Protein AF-A0ABD1IPW5-F1 (afdb_monomer)

Mean predicted aligned error: 14.49 Å

pLDDT: mean 72.91, std 25.34, range [22.39, 92.06]

Sequence (363 aa):
MSLKYMSLKYVSLKYVSLKYVSLKYMSLKYVSLKYVSLKYVSLKYMSLKYVSLKYMSLKYMSLKYVSLKYVSLKYTSLKYTSLKYTSLKYTSLKYVSLKYVSLKYVSLKYVSLKYMSLKYVSLKYMSLKYMSLKYVSLKYVSLKYMSLKYMSLKYVSLKYVSLKYMSLKYMSLKYVSLKYVSLKYMSLKYVSLKYMSLKYVSLKYVSLKYMSLKYMSLKYMSLKYMSLKYVSLKYMSLKYVSLKYVSLKYMSLKYMSLKYMSLKYVSLKYVSLKYVSLKYQAWRPQALPAPLSRWPEQERTGYRVAQRWHRGGSDPRAALAGSGGKRGGTPPLKGICFALNWCLGRPLRSANATATAMEIRGL

Foldseek 3Di:
DEDAEDADAEDADAEEEEADAEYAYEHYEYEHYEYYEYEYYDYAYYEYADEDYEYEEYADEDYEYEHYHHYEYEEYEYHHYEYEYYEYEHYEYEYYEYEHYEYEYEEYEEYEYEEYDYEAYEYEYYEYEEYEYEYEEYEYYEYEEYEYEYYEYEYEEYEYYEYEEYEYEEYEYEEYEYEAYEYEYYEYEYYEYEEYEYEYYEYEEYEYEEYEYEEYEYEEYEYEEYEYEYYEYEEYEYEYYEYEYYEYEAYEYEEYEYEYYDYHYYHYHYYHYHYYHYHDDDDDDDDDDDDDDDDDDDDDDDDDDDDDDDDDDDDDDDDDDDDDDDDDDDDDDDDDDDDDDDDDDDDDDDDDDDDDDDDDDDD

Organism: NCBI:txid363190

Secondary structure (DSSP, 8-state):
-EEEEEEEEEEEEEEEEEEEEEEEEEEEEEEEEEEEEEEEEEEEEEEEEEEEEEEEEEEEEEEEEEEEEEEEEEEEEEEEEEEEEEEEEEEEEEEEEEEEEEEEEEEEEEEEEEEEEEEEEEEEEEEEEEEEEEEEEEEEEEEEEEEEEEEEEEEEEEEEEEEEEEEEEEEEEEEEEEEEEEEEEEEEEEEEEEEEEEEEEEEEEEEEEEEEEEEEEEEEEEEEEEEEEEEEEEEEEEEEEEEEEEEEEEEEEEEEEEEEEEEEEEEEEEEEEEEEEEEEEE----PPPPPP-------------------------------------PPP-PPPP--------------------------

Radius of gyration: 32.42 Å; Cα contacts (8 Å, |Δi|>4): 913; chains: 1; bounding box: 82×42×109 Å

Structure (mmCIF, N/CA/C/O backbone):
data_AF-A0ABD1IPW5-F1
#
_entry.id   AF-A0ABD1IPW5-F1
#
loop_
_atom_site.group_PDB
_atom_site.id
_atom_site.type_symbol
_atom_site.label_atom_id
_atom_site.label_alt_id
_atom_site.label_comp_id
_atom_site.label_asym_id
_atom_site.label_entity_id
_atom_site.label_seq_id
_atom_site.pdbx_PDB_ins_code
_atom_site.Cartn_x
_atom_site.Cartn_y
_atom_site.Cartn_z
_atom_site.occupancy
_atom_site.B_iso_or_equiv
_atom_site.auth_seq_id
_atom_site.auth_comp_id
_atom_site.auth_asym_id
_atom_site.auth_atom_id
_atom_site.pdbx_PDB_model_num
ATOM 1 N N . MET A 1 1 ? -21.159 -0.629 29.202 1.00 50.75 1 MET A N 1
ATOM 2 C CA . MET A 1 1 ? -20.257 -1.275 30.178 1.00 50.75 1 MET A CA 1
ATOM 3 C C . MET A 1 1 ? -18.874 -0.642 30.061 1.00 50.75 1 MET A C 1
ATOM 5 O O . MET A 1 1 ? -18.277 -0.718 28.987 1.00 50.75 1 MET A O 1
ATOM 9 N N . SER A 1 2 ? -18.403 0.042 31.106 1.00 53.16 2 SER A N 1
ATOM 10 C CA . SER A 1 2 ? -17.066 0.651 31.169 1.00 53.16 2 SER A CA 1
ATOM 11 C C . SER A 1 2 ? -16.239 -0.032 32.256 1.00 53.16 2 SER A C 1
ATOM 13 O O . SER A 1 2 ? -16.247 0.386 33.409 1.00 53.16 2 SER A O 1
ATOM 15 N N . LEU A 1 3 ? -15.534 -1.101 31.894 1.00 66.62 3 LEU A N 1
ATOM 16 C CA . LEU A 1 3 ? -14.604 -1.783 32.796 1.00 66.62 3 LEU A CA 1
ATOM 17 C C . LEU A 1 3 ? -13.174 -1.326 32.499 1.00 66.62 3 LEU A C 1
ATOM 19 O O . LEU A 1 3 ? -12.755 -1.204 31.345 1.00 66.62 3 LEU A O 1
ATOM 23 N N . LYS A 1 4 ? -12.389 -1.076 33.549 1.00 73.44 4 LYS A N 1
ATOM 24 C CA . LYS A 1 4 ? -10.979 -0.699 33.381 1.00 73.44 4 LYS A CA 1
ATOM 25 C C . LYS A 1 4 ? -10.145 -1.896 32.895 1.00 73.44 4 LYS A C 1
ATOM 27 O O . LYS A 1 4 ? -9.291 -1.718 32.023 1.00 73.44 4 LYS A O 1
ATOM 32 N N . TYR A 1 5 ? -10.434 -3.103 33.382 1.00 78.50 5 TYR A N 1
ATOM 33 C CA . TYR A 1 5 ? -9.669 -4.319 33.099 1.00 78.50 5 TYR A CA 1
ATOM 34 C C . TYR A 1 5 ? -10.594 -5.517 32.927 1.00 78.50 5 TYR A C 1
ATOM 36 O O . TYR A 1 5 ? -11.572 -5.650 33.653 1.00 78.50 5 TYR A O 1
ATOM 44 N N . MET A 1 6 ? -10.263 -6.387 31.977 1.00 82.50 6 MET A N 1
ATOM 45 C CA . MET A 1 6 ? -10.941 -7.661 31.762 1.00 82.50 6 MET A CA 1
ATOM 46 C C . MET A 1 6 ? -9.919 -8.700 31.293 1.00 82.50 6 MET A C 1
ATOM 48 O O . MET A 1 6 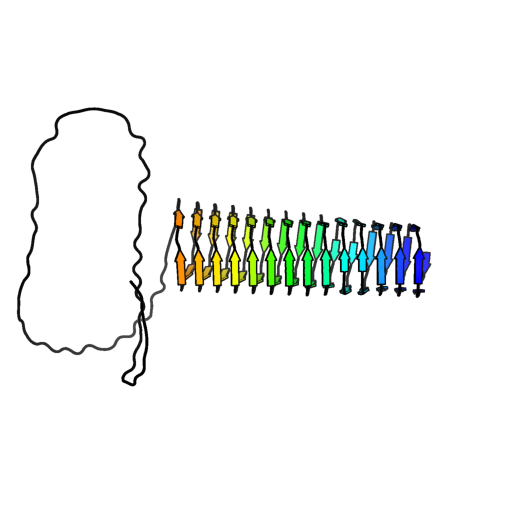? -9.258 -8.531 30.261 1.00 82.50 6 MET A O 1
ATOM 52 N N . SER A 1 7 ? -9.784 -9.771 32.072 1.00 85.19 7 SER A N 1
ATOM 53 C CA . SER A 1 7 ? -8.883 -10.889 31.798 1.00 85.19 7 SER A CA 1
ATOM 54 C C . SER A 1 7 ? -9.639 -12.195 32.001 1.00 85.19 7 SER A C 1
ATOM 56 O O . SER A 1 7 ? -10.038 -12.498 33.119 1.00 85.19 7 SER A O 1
ATOM 58 N N . LEU A 1 8 ? -9.859 -12.959 30.929 1.00 84.69 8 LEU A N 1
ATOM 59 C CA . LEU A 1 8 ? -10.535 -14.259 31.004 1.00 84.69 8 LEU A CA 1
ATOM 60 C C . LEU A 1 8 ? -9.727 -15.326 30.270 1.00 84.69 8 LEU A C 1
ATOM 62 O O . LEU A 1 8 ? -9.172 -15.105 29.188 1.00 84.69 8 LEU A O 1
ATOM 66 N N . LYS A 1 9 ? -9.678 -16.525 30.851 1.00 81.81 9 LYS A N 1
ATOM 67 C CA . LYS A 1 9 ? -8.962 -17.659 30.255 1.00 81.81 9 LYS A CA 1
ATOM 68 C C . LYS A 1 9 ? -9.781 -18.297 29.131 1.00 81.81 9 LYS A C 1
ATOM 70 O O . LYS A 1 9 ? -9.228 -18.547 28.060 1.00 81.81 9 LYS A O 1
ATOM 75 N N . TYR A 1 10 ? -11.082 -18.478 29.343 1.00 84.06 10 TYR A N 1
ATOM 76 C CA . TYR A 1 10 ? -11.996 -19.109 28.394 1.00 84.06 10 TYR A CA 1
ATOM 77 C C . TYR A 1 10 ? -13.261 -18.273 28.235 1.00 84.06 10 TYR A C 1
ATOM 79 O O . TYR A 1 10 ? -13.863 -17.857 29.218 1.00 84.06 10 TYR A O 1
ATOM 87 N N . VAL A 1 11 ? -13.654 -18.033 26.987 1.00 85.19 11 VAL A N 1
ATOM 88 C CA . VAL A 1 11 ? -14.935 -17.421 26.636 1.00 85.19 11 VAL A CA 1
ATOM 89 C C . VAL A 1 11 ? -15.546 -18.231 25.502 1.00 85.19 11 VAL A C 1
ATOM 91 O O . VAL A 1 11 ? -15.001 -18.270 24.396 1.00 85.19 11 VAL A O 1
ATOM 94 N N . SER A 1 12 ? -16.680 -18.865 25.780 1.00 86.19 12 SER A N 1
ATOM 95 C CA . SER A 1 12 ? -17.490 -19.571 24.791 1.00 86.19 12 SER A CA 1
ATOM 96 C C . SER A 1 12 ? -18.913 -19.046 24.875 1.00 86.19 12 SER A C 1
ATOM 98 O O . SER A 1 12 ? -19.586 -19.259 25.877 1.00 86.19 12 SER A O 1
ATOM 100 N N . LEU A 1 13 ? -19.361 -18.314 23.855 1.00 86.00 13 LEU A N 1
ATOM 101 C CA . LEU A 1 13 ? -20.721 -17.772 23.811 1.00 86.00 13 LEU A CA 1
ATOM 102 C C . LEU A 1 13 ? -21.326 -17.970 22.424 1.00 86.00 13 LEU A C 1
ATOM 104 O O . LEU A 1 13 ? -20.681 -17.779 21.388 1.00 86.00 13 LEU A O 1
ATOM 108 N N . LYS A 1 14 ? -22.612 -18.319 22.395 1.00 82.19 14 LYS A N 1
ATOM 109 C CA . LYS A 1 14 ? -23.351 -18.493 21.141 1.00 82.19 14 LYS A CA 1
ATOM 110 C C . LYS A 1 14 ? -23.708 -17.139 20.521 1.00 82.19 14 LYS A C 1
ATOM 112 O O . LYS A 1 14 ? -23.518 -16.963 19.318 1.00 82.19 14 LYS A O 1
ATOM 117 N N . TYR A 1 15 ? -24.146 -16.180 21.336 1.00 85.06 15 TYR A N 1
ATOM 118 C CA . TYR A 1 15 ? -24.581 -14.857 20.894 1.00 85.06 15 TYR A CA 1
ATOM 119 C C . TYR A 1 15 ? -24.004 -13.764 21.791 1.00 85.06 15 TYR A C 1
ATOM 121 O O . TYR A 1 15 ? -24.074 -13.856 23.011 1.00 85.06 15 TYR A O 1
ATOM 129 N N . VAL A 1 16 ? -23.450 -12.720 21.176 1.00 85.25 16 VAL A N 1
ATOM 130 C CA . VAL A 1 16 ? -23.016 -11.498 21.857 1.00 85.25 16 VAL A CA 1
ATOM 131 C C . VAL A 1 16 ? -23.527 -10.302 21.066 1.00 85.25 16 VAL A C 1
ATOM 133 O O . VAL A 1 16 ? -23.118 -10.084 19.925 1.00 85.25 16 VAL A O 1
ATOM 136 N N . SER A 1 17 ? -24.404 -9.509 21.674 1.00 87.00 17 SER A N 1
ATOM 137 C CA . SER A 1 17 ? -24.888 -8.252 21.106 1.00 87.00 17 SER A CA 1
ATOM 138 C C . SER A 1 17 ? -24.670 -7.144 22.123 1.00 87.00 17 SER A C 1
ATOM 140 O O . SER A 1 17 ? -25.292 -7.147 23.179 1.00 87.00 17 SER A O 1
ATOM 142 N N . LEU A 1 18 ? -23.755 -6.215 21.836 1.00 85.38 18 LEU A N 1
ATOM 143 C CA . LEU A 1 18 ? -23.476 -5.090 22.731 1.00 85.38 18 LEU A CA 1
ATOM 144 C C . LEU A 1 18 ? -23.479 -3.777 21.954 1.00 85.38 18 LEU A C 1
ATOM 146 O O . LEU A 1 18 ? -22.834 -3.623 20.912 1.00 85.38 18 LEU A O 1
ATOM 150 N N . LYS A 1 19 ? -24.179 -2.781 22.501 1.00 84.56 19 LYS A N 1
ATOM 151 C CA . LYS A 1 19 ? -24.247 -1.445 21.899 1.00 84.56 19 LYS A CA 1
ATOM 152 C C . LYS A 1 19 ? -22.956 -0.658 22.144 1.00 84.56 19 LYS A C 1
ATOM 154 O O . LYS A 1 19 ? -22.429 -0.074 21.201 1.00 84.56 19 LYS A O 1
ATOM 159 N N . TYR A 1 20 ? -22.420 -0.698 23.367 1.00 84.12 20 TYR A N 1
ATOM 160 C CA . TYR A 1 20 ? -21.229 0.056 23.767 1.00 84.12 20 TYR A CA 1
ATOM 161 C C . TYR A 1 20 ? -20.260 -0.793 24.588 1.00 84.12 20 TYR A C 1
ATOM 163 O O . TYR A 1 20 ? -20.607 -1.289 25.662 1.00 84.12 20 TYR A O 1
ATOM 171 N N . VAL A 1 21 ? -19.023 -0.889 24.104 1.00 83.25 21 VAL A N 1
ATOM 172 C CA . VAL A 1 21 ? -17.901 -1.524 24.798 1.00 83.25 21 VAL A CA 1
ATOM 173 C C . VAL A 1 21 ? -16.752 -0.525 24.879 1.00 83.25 21 VAL A C 1
ATOM 175 O O . VAL A 1 21 ? -16.192 -0.132 23.856 1.00 83.25 21 VAL A O 1
ATOM 178 N N . SER A 1 22 ? -16.394 -0.116 26.093 1.00 84.94 22 SER A N 1
ATOM 179 C CA . SER A 1 22 ? -15.230 0.735 26.343 1.00 84.94 22 SER A CA 1
ATOM 180 C C . SER A 1 22 ? -14.373 0.088 27.415 1.00 84.94 22 SER A C 1
ATOM 182 O O . SER A 1 22 ? -14.822 -0.042 28.551 1.00 84.94 22 SER A O 1
ATOM 184 N N . LEU A 1 23 ? -13.169 -0.358 27.048 1.00 84.50 23 LEU A N 1
ATOM 185 C CA . LEU A 1 23 ? -12.249 -1.016 27.978 1.00 84.50 23 LEU A CA 1
ATOM 186 C C . LEU A 1 23 ? -10.832 -0.485 27.797 1.00 84.50 23 LEU A C 1
ATOM 188 O O . LEU A 1 23 ? -10.345 -0.300 26.676 1.00 84.50 23 LEU A O 1
ATOM 192 N N . LYS A 1 24 ? -10.125 -0.275 28.908 1.00 84.50 24 LYS A N 1
ATOM 193 C CA . LYS A 1 24 ? -8.716 0.131 28.848 1.00 84.50 24 LYS A CA 1
ATOM 194 C C . LYS A 1 24 ? -7.838 -1.075 28.505 1.00 84.50 24 LYS A C 1
ATOM 196 O O . LYS A 1 24 ? -6.992 -0.959 27.617 1.00 84.50 24 LYS A O 1
ATOM 201 N N . TYR A 1 25 ? -8.091 -2.228 29.127 1.00 83.50 25 TYR A N 1
ATOM 202 C CA . TYR A 1 25 ? -7.316 -3.453 28.921 1.00 83.50 25 TYR A CA 1
ATOM 203 C C . TYR A 1 25 ? -8.203 -4.685 28.730 1.00 83.50 25 TYR A C 1
ATOM 205 O O . TYR A 1 25 ? -9.114 -4.929 29.517 1.00 83.50 25 TYR A O 1
ATOM 213 N N . MET A 1 26 ? -7.884 -5.472 27.699 1.00 86.19 26 MET A N 1
ATOM 214 C CA . MET A 1 26 ? -8.505 -6.760 27.393 1.00 86.19 26 MET A CA 1
ATOM 215 C C . MET A 1 26 ? -7.453 -7.832 27.123 1.00 86.19 26 MET A C 1
ATOM 217 O O . MET A 1 26 ? -6.634 -7.682 26.212 1.00 86.19 26 MET A O 1
ATOM 221 N N . SER A 1 27 ? -7.521 -8.938 27.860 1.00 87.81 27 SER A N 1
ATOM 222 C CA . SER A 1 27 ? -6.692 -10.125 27.636 1.00 87.81 27 SER A CA 1
ATOM 223 C C . SER A 1 27 ? -7.562 -11.378 27.636 1.00 87.81 27 SER A C 1
ATOM 225 O O . SER A 1 27 ? -8.175 -11.693 28.651 1.00 87.81 27 SER A O 1
ATOM 227 N N . LEU A 1 28 ? -7.628 -12.101 26.513 1.00 87.56 28 LEU A N 1
ATOM 228 C CA . LEU A 1 28 ? -8.336 -13.387 26.450 1.00 87.56 28 LEU A CA 1
ATOM 229 C C . LEU A 1 28 ? -7.441 -14.477 25.857 1.00 87.56 28 LEU A C 1
ATOM 231 O O . LEU A 1 28 ? -6.784 -14.277 24.829 1.00 87.56 28 LEU A O 1
ATOM 235 N N . LYS A 1 29 ? -7.417 -15.657 26.486 1.00 85.31 29 LYS A N 1
ATOM 236 C CA . LYS A 1 29 ? -6.607 -16.779 25.986 1.00 85.31 29 LYS A CA 1
ATOM 237 C C . LYS A 1 29 ? -7.357 -17.574 24.917 1.00 85.31 29 LYS A C 1
ATOM 239 O O . LYS A 1 29 ? -6.819 -17.719 23.821 1.00 85.31 29 LYS A O 1
ATOM 244 N N . TYR A 1 30 ? -8.578 -18.015 25.208 1.00 85.81 30 TYR A N 1
ATOM 245 C CA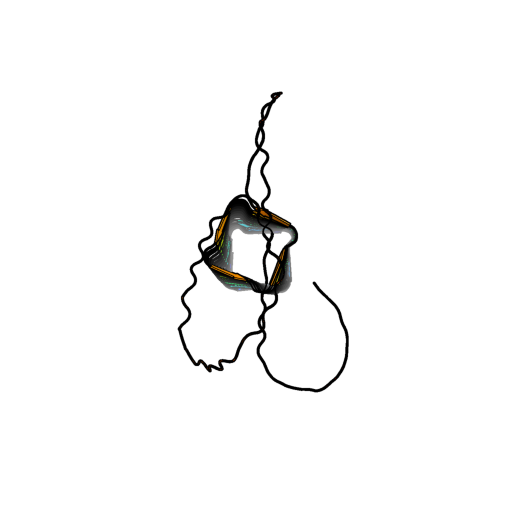 . TYR A 1 30 ? -9.417 -18.780 24.286 1.00 85.81 30 TYR A CA 1
ATOM 246 C C . TYR A 1 30 ? -10.775 -18.118 24.102 1.00 85.81 30 TYR A C 1
ATOM 248 O O . TYR A 1 30 ? -11.507 -17.913 25.068 1.00 85.81 30 TYR A O 1
ATOM 256 N N . VAL A 1 31 ? -11.107 -17.797 22.853 1.00 86.81 31 VAL A N 1
ATOM 257 C CA . VAL A 1 31 ? -12.376 -17.173 22.482 1.00 86.81 31 VAL A CA 1
ATOM 258 C C . VAL A 1 31 ? -13.013 -17.963 21.350 1.00 86.81 31 VAL A C 1
ATOM 260 O O . VAL A 1 31 ? -12.456 -18.043 20.253 1.00 86.81 31 VAL A O 1
ATOM 263 N N . SER A 1 32 ? -14.199 -18.504 21.613 1.00 88.31 32 SER A N 1
ATOM 264 C CA . SER A 1 32 ? -15.057 -19.145 20.621 1.00 88.31 32 SER A CA 1
ATOM 265 C C . SER A 1 32 ? -16.415 -18.454 20.628 1.00 88.31 32 SER A C 1
ATOM 267 O O . SER A 1 32 ? -17.157 -18.555 21.602 1.00 88.31 32 SER A O 1
ATOM 269 N N . LEU A 1 33 ? -16.739 -17.713 19.564 1.00 88.75 33 LEU A N 1
ATOM 270 C CA . LEU A 1 33 ? -18.043 -17.050 19.446 1.00 88.75 33 LEU A CA 1
ATOM 271 C C . LEU A 1 33 ? -18.702 -17.391 18.114 1.00 88.75 33 LEU A C 1
ATOM 273 O O . LEU A 1 33 ? -18.087 -17.310 17.044 1.00 88.75 33 LEU A O 1
ATOM 277 N N . LYS A 1 34 ? -19.989 -17.744 18.161 1.00 85.44 34 LYS A N 1
ATOM 278 C CA . LYS A 1 34 ? -20.743 -18.051 16.939 1.00 85.44 34 LYS A CA 1
ATOM 279 C C . LYS A 1 34 ? -21.242 -16.770 16.271 1.00 85.44 34 LYS A C 1
ATOM 281 O O . LYS A 1 34 ? -20.989 -16.587 15.080 1.00 85.44 34 LYS A O 1
ATOM 286 N N . TYR A 1 35 ? -21.877 -15.878 17.028 1.00 85.88 35 TYR A N 1
ATOM 287 C CA . TYR A 1 35 ? -22.423 -14.620 16.520 1.00 85.88 35 TYR A CA 1
ATOM 288 C C . TYR A 1 35 ? -22.043 -13.448 17.415 1.00 85.88 35 TYR A C 1
ATOM 290 O O . TYR A 1 35 ? -22.320 -13.462 18.613 1.00 85.88 35 TYR A O 1
ATOM 298 N N . VAL A 1 36 ? -21.453 -12.414 16.819 1.00 87.56 36 VAL A N 1
ATOM 299 C CA . VAL A 1 36 ? -21.124 -11.177 17.527 1.00 87.56 36 VAL A CA 1
ATOM 300 C C . VAL A 1 36 ? -21.542 -9.965 16.711 1.00 87.56 36 VAL A C 1
ATOM 302 O O . VAL A 1 36 ? -21.121 -9.791 15.563 1.00 87.56 36 VAL A O 1
ATOM 305 N N . SER A 1 37 ? -22.306 -9.089 17.351 1.00 89.06 37 SER A N 1
ATOM 306 C CA . SER A 1 37 ? -22.675 -7.778 16.836 1.00 89.06 37 SER A CA 1
ATOM 307 C C . SER A 1 37 ? -22.283 -6.706 17.846 1.00 89.06 37 SER A C 1
ATOM 309 O O . SER A 1 37 ? -22.804 -6.680 18.959 1.00 89.06 37 SER A O 1
ATOM 311 N N . LEU A 1 38 ? -21.350 -5.821 17.476 1.00 88.31 38 LEU A N 1
ATOM 312 C CA . LEU A 1 38 ? -20.978 -4.675 18.315 1.00 88.31 38 LEU A CA 1
ATOM 313 C C . LEU A 1 38 ? -21.145 -3.370 17.538 1.00 88.31 38 LEU A C 1
ATOM 315 O O . LEU A 1 38 ? -20.643 -3.217 16.418 1.00 88.31 38 LEU A O 1
ATOM 319 N N . LYS A 1 39 ? -21.832 -2.397 18.143 1.00 86.75 39 LYS A N 1
ATOM 320 C CA . LYS A 1 39 ? -22.067 -1.099 17.493 1.00 86.75 39 LYS A CA 1
ATOM 321 C C . LYS A 1 39 ? -20.896 -0.142 17.713 1.00 86.75 39 LYS A C 1
ATOM 323 O O . LYS A 1 39 ? -20.349 0.350 16.728 1.00 86.75 39 LYS A O 1
ATOM 328 N N . TYR A 1 40 ? -20.497 0.077 18.964 1.00 86.88 40 TYR A N 1
ATOM 329 C CA . TYR A 1 40 ? -19.391 0.959 19.334 1.00 86.88 40 TYR A CA 1
ATOM 330 C C . TYR A 1 40 ? -18.394 0.232 20.223 1.00 86.88 40 TYR A C 1
ATOM 332 O O . TYR A 1 40 ? -18.746 -0.242 21.303 1.00 86.88 40 TYR A O 1
ATOM 340 N N . VAL A 1 41 ? -17.140 0.183 19.782 1.00 86.88 41 VAL A N 1
ATOM 341 C CA . VAL A 1 41 ? -16.0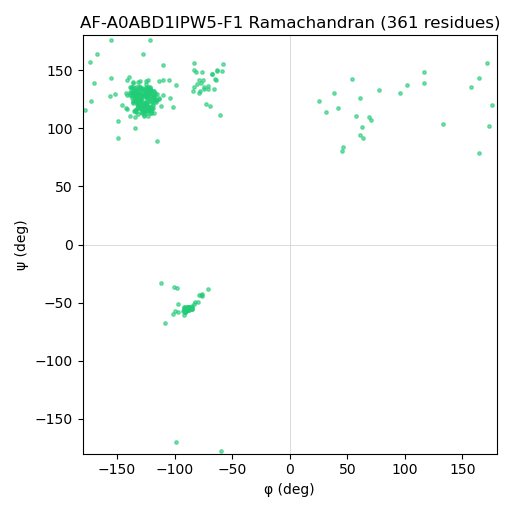55 -0.417 20.555 1.00 86.88 41 VAL A CA 1
ATOM 342 C C . VAL A 1 41 ? -14.847 0.507 20.569 1.00 86.88 41 VAL A C 1
ATOM 344 O O . VAL A 1 41 ? -14.308 0.881 19.522 1.00 86.88 41 VAL A O 1
ATOM 347 N N . SER A 1 42 ? -14.394 0.816 21.777 1.00 87.88 42 SER A N 1
ATOM 348 C CA . SER A 1 42 ? -13.156 1.537 22.040 1.00 87.88 42 SER A CA 1
ATOM 349 C C . SER A 1 42 ? -12.290 0.699 22.973 1.00 87.88 42 SER A C 1
ATOM 351 O O . SER A 1 42 ? -12.687 0.439 24.108 1.00 87.88 42 SER A O 1
ATOM 353 N N . LEU A 1 43 ? -11.121 0.250 22.502 1.00 86.81 43 LEU A N 1
ATOM 354 C CA . LEU A 1 43 ? -10.150 -0.449 23.353 1.00 86.81 43 LEU A CA 1
ATOM 355 C C . LEU A 1 43 ? -8.768 0.185 23.233 1.00 86.81 43 LEU A C 1
ATOM 357 O O . LEU A 1 43 ? -8.248 0.401 22.132 1.00 86.81 43 LEU A O 1
ATOM 361 N N . LYS A 1 44 ? -8.122 0.433 24.376 1.00 86.94 44 LYS A N 1
ATOM 362 C CA . LYS A 1 44 ? -6.739 0.930 24.375 1.00 86.94 44 LYS A CA 1
ATOM 363 C C . LYS A 1 44 ? -5.753 -0.216 24.145 1.00 86.94 44 LYS A C 1
ATOM 365 O O . LYS A 1 44 ? -4.919 -0.108 23.247 1.00 86.94 44 LYS A O 1
ATOM 370 N N . TYR A 1 45 ? -5.884 -1.311 24.886 1.00 85.56 45 TYR A N 1
ATOM 371 C CA . TYR A 1 45 ? -5.022 -2.485 24.763 1.00 85.56 45 TYR A CA 1
ATOM 372 C C . TYR A 1 45 ? -5.846 -3.758 24.637 1.00 85.56 45 TYR A C 1
ATOM 374 O O . TYR A 1 45 ? -6.733 -4.015 25.449 1.00 85.56 45 TYR A O 1
ATOM 382 N N . MET A 1 46 ? -5.523 -4.565 23.632 1.00 88.62 46 MET A N 1
ATOM 383 C CA . MET A 1 46 ? -6.155 -5.855 23.420 1.00 88.62 46 MET A CA 1
ATOM 384 C C . MET A 1 46 ? -5.117 -6.914 23.031 1.00 88.62 46 MET A C 1
ATOM 386 O O . MET A 1 46 ? -4.307 -6.712 22.120 1.00 88.62 46 MET A O 1
ATOM 390 N N . SER A 1 47 ? -5.173 -8.049 23.727 1.00 89.19 47 SER A N 1
ATOM 391 C CA . SER A 1 47 ? -4.371 -9.243 23.472 1.00 89.19 47 SER A CA 1
ATOM 392 C C . SER A 1 47 ? -5.275 -10.475 23.404 1.00 89.19 47 SER A C 1
ATOM 394 O O . SER A 1 47 ? -5.935 -10.796 24.392 1.00 89.19 47 SER A O 1
ATOM 396 N N . LEU A 1 48 ? -5.308 -11.177 22.263 1.00 88.75 48 LEU A N 1
ATOM 397 C CA . LEU A 1 48 ? -5.984 -12.481 22.144 1.00 88.75 48 LEU A CA 1
ATOM 398 C C . LEU A 1 48 ? -5.020 -13.544 21.612 1.00 88.75 48 LEU A C 1
ATOM 400 O O . LEU A 1 48 ? -4.243 -13.280 20.689 1.00 88.75 48 LEU A O 1
ATOM 404 N N . LYS A 1 49 ? -5.071 -14.754 22.184 1.00 87.12 49 LYS A N 1
ATOM 405 C CA . LYS A 1 49 ? -4.167 -15.861 21.808 1.00 87.12 49 LYS A CA 1
ATOM 406 C C . LYS A 1 49 ? -4.778 -16.905 20.875 1.00 87.12 49 LYS A C 1
ATOM 408 O O . LYS A 1 49 ? -4.038 -17.436 20.053 1.00 87.12 49 LYS A O 1
ATOM 413 N N . TYR A 1 50 ? -6.057 -17.225 21.036 1.00 87.56 50 TYR A N 1
ATOM 414 C CA . TYR A 1 50 ? -6.789 -18.158 20.186 1.00 87.56 50 TYR A CA 1
ATOM 415 C C . TYR A 1 50 ? -8.199 -17.630 19.983 1.00 87.56 50 TYR A C 1
ATOM 417 O O . TYR A 1 50 ? -8.958 -17.485 20.942 1.00 87.56 50 TYR A O 1
ATOM 425 N N . VAL A 1 51 ? -8.535 -17.315 18.735 1.00 88.62 51 VAL A N 1
ATOM 426 C CA . VAL A 1 51 ? -9.814 -16.695 18.390 1.00 88.62 51 VAL A CA 1
ATOM 427 C C . VAL A 1 51 ? -10.449 -17.440 17.230 1.00 88.62 51 VAL A C 1
ATOM 429 O O . VAL A 1 51 ? -9.898 -17.470 16.129 1.00 88.62 51 VAL A O 1
ATOM 432 N N . SER A 1 52 ? -11.635 -17.987 17.473 1.00 89.44 52 SER A N 1
ATOM 433 C CA . SER A 1 52 ? -12.499 -18.583 16.459 1.00 89.44 52 SER A CA 1
ATOM 434 C C . SER A 1 52 ? -13.833 -17.847 16.446 1.00 89.44 52 SER A C 1
ATOM 436 O O . SER A 1 52 ? -14.561 -17.868 17.439 1.00 89.44 52 SER A O 1
ATOM 438 N N . LEU A 1 53 ? -14.148 -17.169 15.337 1.00 89.00 53 LEU A N 1
ATOM 439 C CA . LEU A 1 53 ? -15.419 -16.454 15.179 1.00 89.00 53 LEU A CA 1
ATOM 440 C C . LEU A 1 53 ? -16.099 -16.858 13.873 1.00 89.00 53 LEU A C 1
ATOM 442 O O . LEU A 1 53 ? -15.512 -16.772 12.786 1.00 89.00 53 LEU A O 1
ATOM 446 N N . LYS A 1 54 ? -17.368 -17.265 13.960 1.00 86.81 54 LYS A N 1
ATOM 447 C CA . LYS A 1 54 ? -18.135 -17.645 12.765 1.00 86.81 54 LYS A CA 1
ATOM 448 C C . LYS A 1 54 ? -18.720 -16.414 12.069 1.00 86.81 54 LYS A C 1
ATOM 450 O O . LYS A 1 54 ? -18.484 -16.249 10.872 1.00 86.81 54 LYS A O 1
ATOM 455 N N . TYR A 1 55 ? -19.413 -15.545 12.803 1.00 86.38 55 TYR A N 1
ATOM 456 C CA . TYR A 1 55 ? -20.031 -14.328 12.273 1.00 86.38 55 TYR A CA 1
ATOM 457 C C . TYR A 1 55 ? -19.715 -13.114 13.145 1.00 86.38 55 TYR A C 1
ATOM 459 O O . TYR A 1 55 ? -20.019 -13.102 14.336 1.00 86.38 55 TYR A O 1
ATOM 467 N N . MET A 1 56 ? -19.136 -12.084 12.528 1.00 89.50 56 MET A N 1
ATOM 468 C CA . MET A 1 56 ? -18.792 -10.820 13.177 1.00 89.50 56 MET A CA 1
ATOM 469 C C . MET A 1 56 ? -19.316 -9.631 12.378 1.00 89.50 56 MET A C 1
ATOM 471 O O . MET A 1 56 ? -18.943 -9.460 11.212 1.00 89.50 56 MET A O 1
ATOM 475 N N . SER A 1 57 ? -20.075 -8.755 13.030 1.00 89.62 57 SER A N 1
ATOM 476 C CA . SER A 1 57 ? -20.401 -7.426 12.510 1.00 89.62 57 SER A CA 1
ATOM 477 C C . SER A 1 57 ? -19.995 -6.337 13.497 1.00 89.62 57 SER A C 1
ATOM 479 O O . SER A 1 57 ? -20.484 -6.312 14.626 1.00 89.62 57 SER A O 1
ATOM 481 N N . LEU A 1 58 ? -19.129 -5.415 13.068 1.00 89.25 58 LEU A N 1
ATOM 482 C CA . LEU A 1 58 ? -18.712 -4.258 13.870 1.00 89.25 58 LEU A CA 1
ATOM 483 C C . LEU A 1 58 ? -18.980 -2.964 13.097 1.00 89.25 58 LEU A C 1
ATOM 485 O O . LEU A 1 58 ? -18.607 -2.863 11.927 1.00 89.25 58 LEU A O 1
ATOM 489 N N . LYS A 1 59 ? -19.620 -1.971 13.730 1.00 88.12 59 LYS A N 1
ATOM 490 C CA . LYS A 1 59 ? -19.995 -0.714 13.048 1.00 88.12 59 LYS A CA 1
ATOM 491 C C . LYS A 1 59 ? -19.027 0.448 13.278 1.00 88.12 59 LYS A C 1
ATOM 493 O O . LYS A 1 59 ? -18.840 1.241 12.359 1.00 88.12 59 LYS A O 1
ATOM 498 N N . TYR A 1 60 ? -18.473 0.576 14.479 1.00 87.88 60 TYR A N 1
ATOM 499 C CA . TYR A 1 60 ? -17.489 1.597 14.827 1.00 87.88 60 TYR A CA 1
ATOM 500 C C . TYR A 1 60 ? -16.450 0.994 15.763 1.00 87.88 60 TYR A C 1
ATOM 502 O O . TYR A 1 60 ? -16.773 0.568 16.872 1.00 87.88 60 TYR A O 1
ATOM 510 N N . MET A 1 61 ? -15.201 0.965 15.304 1.00 90.38 61 MET A N 1
ATOM 511 C CA . MET A 1 61 ? -14.085 0.382 16.042 1.00 90.38 61 MET A CA 1
ATOM 512 C C . MET A 1 61 ? -12.925 1.365 16.120 1.00 90.38 61 MET A C 1
ATOM 514 O O . MET A 1 61 ? -12.387 1.780 15.090 1.00 90.38 61 MET A O 1
ATOM 518 N N . SER A 1 62 ? -12.479 1.649 17.339 1.00 89.88 62 SER A N 1
ATOM 519 C CA . SER A 1 62 ? -11.229 2.357 17.606 1.00 89.88 62 SER A CA 1
ATOM 520 C C . SER A 1 62 ? -10.352 1.505 18.516 1.00 89.88 62 SER A C 1
ATOM 522 O O . SER A 1 62 ? -10.705 1.267 19.670 1.00 89.88 62 SER A O 1
ATOM 524 N N . LEU A 1 63 ? -9.219 1.018 17.998 1.00 89.56 63 LEU A N 1
ATOM 525 C CA . LEU A 1 63 ? -8.252 0.250 18.790 1.00 89.56 63 LEU A CA 1
ATOM 526 C C . LEU A 1 63 ? -6.864 0.891 18.721 1.00 89.56 63 LEU A C 1
ATOM 528 O O . LEU A 1 63 ? -6.342 1.179 17.638 1.00 89.56 63 LEU A O 1
ATOM 532 N N . LYS A 1 64 ? -6.229 1.096 19.881 1.00 88.25 64 LYS A N 1
ATOM 533 C CA . LYS A 1 64 ? -4.876 1.676 19.924 1.00 88.25 64 LYS A CA 1
ATOM 534 C C . LYS A 1 64 ? -3.797 0.605 19.754 1.00 88.25 64 LYS A C 1
ATOM 536 O O . LYS A 1 64 ? -2.996 0.729 18.830 1.00 88.25 64 LYS A O 1
ATOM 541 N N . TYR A 1 65 ? -3.800 -0.429 20.591 1.00 87.81 65 TYR A N 1
ATOM 542 C CA . TYR A 1 65 ? -2.826 -1.521 20.559 1.00 87.81 65 TYR A CA 1
ATOM 543 C C . TYR A 1 65 ? -3.526 -2.874 20.489 1.00 87.81 65 TYR A C 1
ATOM 545 O O . TYR A 1 65 ? -4.314 -3.218 21.368 1.00 87.81 65 TYR A O 1
ATOM 553 N N . VAL A 1 66 ? -3.220 -3.639 19.445 1.00 90.00 66 VAL A N 1
ATOM 554 C CA . VAL A 1 66 ? -3.813 -4.951 19.186 1.00 90.00 66 VAL A CA 1
ATOM 555 C C . VAL A 1 66 ? -2.722 -5.974 18.912 1.00 90.00 66 VAL A C 1
ATOM 557 O O . VAL A 1 66 ? -1.939 -5.822 17.970 1.00 90.00 66 VAL A O 1
ATOM 560 N N . SER A 1 67 ? -2.720 -7.044 19.699 1.00 91.19 67 SER A N 1
ATOM 561 C CA . SER A 1 67 ? -1.898 -8.231 19.484 1.00 91.19 67 SER A CA 1
ATOM 562 C C . SER A 1 67 ? -2.801 -9.451 19.366 1.00 91.19 67 SER A C 1
ATOM 564 O O . SER A 1 67 ? -3.527 -9.780 20.300 1.00 91.19 67 SER A O 1
ATOM 566 N N . LEU A 1 68 ? -2.764 -10.123 18.218 1.00 90.31 68 LEU A N 1
ATOM 567 C CA . LEU A 1 68 ? -3.527 -11.347 17.995 1.00 90.31 68 LEU A CA 1
ATOM 568 C C . LEU A 1 68 ? -2.607 -12.485 17.559 1.00 90.31 68 LEU A C 1
ATOM 570 O O . LEU A 1 68 ? -1.832 -12.357 16.605 1.00 90.31 68 LEU A O 1
ATOM 574 N N . LYS A 1 69 ? -2.729 -13.620 18.243 1.00 88.69 69 LYS A N 1
ATOM 575 C CA . LYS A 1 69 ? -2.157 -14.906 17.841 1.00 88.69 69 LYS A CA 1
ATOM 576 C C . LYS A 1 69 ? -3.323 -15.813 17.426 1.00 88.69 69 LYS A C 1
ATOM 578 O O . LYS A 1 69 ? -4.390 -15.710 18.013 1.00 88.69 69 LYS A O 1
ATOM 583 N N . TYR A 1 70 ? -3.135 -16.617 16.382 1.00 88.94 70 TYR A N 1
ATOM 584 C CA . TYR A 1 70 ? -4.077 -17.636 15.897 1.00 88.94 70 TYR A CA 1
ATOM 585 C C . TYR A 1 70 ? -5.536 -17.171 15.793 1.00 88.94 70 TYR A C 1
ATOM 587 O O . TYR A 1 70 ? -6.366 -17.407 16.672 1.00 88.94 70 TYR A O 1
ATOM 595 N N . VAL A 1 71 ? -5.852 -16.529 14.672 1.00 90.12 71 VAL A N 1
ATOM 596 C CA . VAL A 1 71 ? -7.189 -15.998 14.403 1.00 90.12 71 VAL A CA 1
ATOM 597 C C . VAL A 1 71 ? -7.804 -16.715 13.211 1.00 90.12 71 VAL A C 1
ATOM 599 O O . VAL A 1 71 ? -7.243 -16.677 12.116 1.00 90.12 71 VAL A O 1
ATOM 602 N N . SER A 1 72 ? -8.983 -17.296 13.416 1.00 91.06 72 SER A N 1
ATOM 603 C CA . SER A 1 72 ? -9.816 -17.895 12.374 1.00 91.06 72 SER A CA 1
ATOM 604 C C . SER A 1 72 ? -11.171 -17.196 12.338 1.00 91.06 72 SER A C 1
ATOM 606 O O . SER A 1 72 ? -11.942 -17.290 13.294 1.00 91.06 72 SER A O 1
ATOM 608 N N . LEU A 1 73 ? -11.466 -16.475 11.249 1.00 90.38 73 LEU A N 1
ATOM 609 C CA . LEU A 1 73 ? -12.759 -15.801 11.065 1.00 90.38 73 LEU A CA 1
ATOM 610 C C . LEU A 1 73 ? -13.432 -16.263 9.771 1.00 90.38 73 LEU A C 1
ATOM 612 O O . LEU A 1 73 ? -12.853 -16.188 8.682 1.00 90.38 73 LEU A O 1
ATOM 616 N N . LYS A 1 74 ? -14.691 -16.705 9.860 1.00 88.31 74 LYS A N 1
ATOM 617 C CA . LYS A 1 74 ? -15.426 -17.166 8.673 1.00 88.31 74 LYS A CA 1
ATOM 618 C C . LYS A 1 74 ? -16.090 -16.007 7.930 1.00 88.31 74 LYS A C 1
ATOM 620 O O . LYS A 1 74 ? -15.813 -15.835 6.745 1.00 88.31 74 LYS A O 1
ATOM 625 N N . TYR A 1 75 ? -16.919 -15.220 8.611 1.00 88.00 75 TYR A N 1
ATOM 626 C CA . TYR A 1 75 ? -17.621 -14.070 8.039 1.00 88.00 75 TYR A CA 1
ATOM 627 C C . TYR A 1 75 ? -17.389 -12.827 8.887 1.00 88.00 75 TYR A C 1
ATOM 629 O O . TYR A 1 75 ? -17.774 -12.785 10.056 1.00 88.00 75 TYR A O 1
ATOM 637 N N . THR A 1 76 ? -16.778 -11.805 8.293 1.00 89.62 76 THR A N 1
ATOM 638 C CA . THR A 1 76 ? -16.515 -10.539 8.976 1.00 89.62 76 THR A CA 1
ATOM 639 C C . THR A 1 76 ? -16.967 -9.349 8.143 1.00 89.62 76 THR A C 1
ATOM 641 O O . THR A 1 76 ? -16.637 -9.209 6.963 1.00 89.62 76 THR A O 1
ATOM 644 N N . SER A 1 77 ? -17.727 -8.469 8.783 1.00 90.94 77 SER A N 1
ATOM 645 C CA . SER A 1 77 ? -18.160 -7.194 8.227 1.00 90.94 77 SER A CA 1
ATOM 646 C C . SER A 1 77 ? -17.773 -6.086 9.191 1.00 90.94 77 SER A C 1
ATOM 648 O O . SER A 1 77 ? -18.277 -6.043 10.314 1.00 90.94 77 SER A O 1
ATOM 650 N N . LEU A 1 78 ? -16.861 -5.204 8.778 1.00 90.25 78 LEU A N 1
ATOM 651 C CA . LEU A 1 78 ? -16.473 -4.048 9.585 1.00 90.25 78 LEU A CA 1
ATOM 652 C C . LEU A 1 78 ? -16.790 -2.749 8.839 1.00 90.25 78 LEU A C 1
ATOM 654 O O . LEU A 1 78 ? -16.356 -2.532 7.703 1.00 90.25 78 LEU A O 1
ATOM 658 N N . LYS A 1 79 ? -17.516 -1.857 9.507 1.00 88.31 79 LYS A N 1
ATOM 659 C CA . LYS A 1 79 ? -17.712 -0.464 9.103 1.00 88.31 79 LYS A CA 1
ATOM 660 C C . LYS A 1 79 ? -16.848 0.404 10.024 1.00 88.31 79 LYS A C 1
ATOM 662 O O . LYS A 1 79 ? -16.709 0.082 11.196 1.00 88.31 79 LYS A O 1
ATOM 667 N N . TYR A 1 80 ? -16.228 1.449 9.482 1.00 88.69 80 TYR A N 1
ATOM 668 C CA . TYR A 1 80 ? -15.449 2.457 10.216 1.00 88.69 80 TYR A CA 1
ATOM 669 C C . TYR A 1 80 ? -14.480 1.883 11.259 1.00 88.69 80 TYR A C 1
ATOM 671 O O . TYR A 1 80 ? -14.738 1.887 12.464 1.00 88.69 80 TYR A O 1
ATOM 679 N N . THR A 1 81 ? -13.327 1.417 10.789 1.00 89.56 81 THR A N 1
ATOM 680 C CA . THR A 1 81 ? -12.285 0.869 11.662 1.00 89.56 81 THR A CA 1
ATOM 681 C C . THR A 1 81 ? -11.046 1.748 11.662 1.00 89.56 81 THR A C 1
ATOM 683 O O . THR A 1 81 ? -10.457 1.989 10.604 1.00 89.56 81 THR A O 1
ATOM 686 N N . SER A 1 82 ? -10.611 2.155 12.851 1.00 90.25 82 SER A N 1
ATOM 687 C CA . SER A 1 82 ? -9.352 2.860 13.080 1.00 90.25 82 SER A CA 1
ATOM 688 C C . SER A 1 82 ? -8.459 2.033 13.997 1.00 90.25 82 SER A C 1
ATOM 690 O O . SER A 1 82 ? -8.825 1.777 15.146 1.00 90.25 82 SER A O 1
ATOM 692 N N . LEU A 1 83 ? -7.295 1.602 13.499 1.00 90.06 83 LEU A N 1
ATOM 693 C CA . LEU A 1 83 ? -6.306 0.867 14.297 1.00 90.06 83 LEU A CA 1
ATOM 694 C C . LEU A 1 83 ? -4.945 1.570 14.247 1.00 90.06 83 LEU A C 1
ATOM 696 O O . LEU A 1 83 ? -4.402 1.833 13.170 1.00 90.06 83 LEU A O 1
ATOM 700 N N . LYS A 1 84 ? -4.349 1.859 15.410 1.00 88.12 84 LYS A N 1
ATOM 701 C CA . LYS A 1 84 ? -3.028 2.517 15.449 1.00 88.12 84 LYS A CA 1
ATOM 702 C C . LYS A 1 84 ? -1.883 1.513 15.340 1.00 88.12 84 LYS A C 1
ATOM 704 O O . LYS A 1 84 ? -1.066 1.653 14.433 1.00 88.12 84 LYS A O 1
ATOM 709 N N . TYR A 1 85 ? -1.838 0.514 16.216 1.00 88.06 85 TYR A N 1
ATOM 710 C CA . TYR A 1 85 ? -0.786 -0.500 16.261 1.00 88.06 85 TYR A CA 1
ATOM 711 C C . TYR A 1 85 ? -1.400 -1.892 16.255 1.00 88.06 85 TYR A C 1
ATOM 713 O O . TYR A 1 85 ? -2.152 -2.251 17.160 1.00 88.06 85 TYR A O 1
ATOM 721 N N . THR A 1 86 ? -1.077 -2.675 15.230 1.00 89.88 86 THR A N 1
ATOM 722 C CA . THR A 1 86 ? -1.631 -4.017 15.041 1.00 89.88 86 THR A CA 1
ATOM 723 C C . THR A 1 86 ? -0.532 -5.016 14.716 1.00 89.88 86 THR A C 1
ATOM 725 O O . THR A 1 86 ? 0.283 -4.804 13.816 1.00 89.88 86 THR A O 1
ATOM 728 N N . SER A 1 87 ? -0.526 -6.120 15.456 1.00 90.56 87 SER A N 1
ATOM 729 C CA . SER A 1 87 ? 0.362 -7.256 15.245 1.00 90.56 87 SER A CA 1
ATOM 730 C C . SER A 1 87 ? -0.478 -8.521 15.163 1.00 90.56 87 SER A C 1
ATOM 732 O O . SER A 1 87 ? -1.128 -8.883 16.144 1.00 90.56 87 SER A O 1
ATOM 734 N N . LEU A 1 88 ? -0.490 -9.182 14.000 1.00 90.19 88 LEU A N 1
ATOM 735 C CA . LEU A 1 88 ? -1.203 -10.451 13.818 1.00 90.19 88 LEU A CA 1
ATOM 736 C C . LEU A 1 88 ? -0.233 -11.580 13.449 1.00 90.19 88 LEU A C 1
ATOM 738 O O . LEU A 1 88 ? 0.560 -11.485 12.503 1.00 90.19 88 LEU A O 1
ATOM 742 N N . LYS A 1 89 ? -0.329 -12.696 14.173 1.00 88.38 89 LYS A N 1
ATOM 743 C CA . LYS A 1 89 ? 0.411 -13.934 13.901 1.00 88.38 89 LYS A CA 1
ATOM 744 C C . LYS A 1 89 ? -0.583 -15.053 13.610 1.00 88.38 89 LYS A C 1
ATOM 746 O O . LYS A 1 89 ? -1.355 -15.403 14.492 1.00 88.38 89 LYS A O 1
ATOM 751 N N . TYR A 1 90 ? -0.497 -15.630 12.411 1.00 88.12 90 TYR A N 1
ATOM 752 C CA . TYR A 1 90 ? -1.375 -16.697 11.916 1.00 88.12 90 TYR A CA 1
ATOM 753 C C . TYR A 1 90 ? -2.842 -16.277 11.852 1.00 88.12 90 TYR A C 1
ATOM 755 O O . TYR A 1 90 ? -3.584 -16.352 12.827 1.00 88.12 90 TYR A O 1
ATOM 763 N N . THR A 1 91 ? -3.252 -15.820 10.676 1.00 89.75 91 THR A N 1
ATOM 764 C CA . THR A 1 91 ? -4.622 -15.377 10.423 1.00 89.75 91 THR A CA 1
ATOM 765 C C . THR A 1 91 ? -5.185 -16.091 9.208 1.00 89.75 91 THR A C 1
ATOM 767 O O . THR A 1 91 ? -4.558 -16.090 8.146 1.00 89.75 91 THR A O 1
ATOM 770 N N . SER A 1 92 ? -6.363 -16.682 9.371 1.00 90.19 92 SER A N 1
ATOM 771 C CA . SER A 1 92 ? -7.149 -17.280 8.300 1.00 90.19 92 SER A CA 1
ATOM 772 C C . SER A 1 92 ? -8.523 -16.616 8.258 1.00 90.19 92 SER A C 1
ATOM 774 O O . SER A 1 92 ? -9.299 -16.699 9.209 1.00 90.19 92 SER A O 1
ATOM 776 N N . LEU A 1 93 ? -8.836 -15.924 7.158 1.00 90.62 93 LEU A N 1
ATOM 777 C CA . LEU A 1 93 ? -10.159 -15.320 6.964 1.00 90.62 93 LEU A CA 1
ATOM 778 C C . LEU A 1 93 ? -10.806 -15.838 5.678 1.00 90.62 93 LEU A C 1
ATOM 780 O O . LEU A 1 93 ? -10.192 -15.853 4.607 1.00 90.62 93 LEU A O 1
ATOM 784 N N . LYS A 1 94 ? -12.071 -16.256 5.758 1.00 88.81 94 LYS A N 1
ATOM 785 C CA . LYS A 1 94 ? -12.779 -16.786 4.583 1.00 88.81 94 LYS A CA 1
ATOM 786 C C . LYS A 1 94 ? -13.485 -15.682 3.798 1.00 88.81 94 LYS A C 1
ATOM 788 O O . LYS A 1 94 ? -13.216 -15.543 2.606 1.00 88.81 94 LYS A O 1
ATOM 793 N N . TYR A 1 95 ? -14.342 -14.905 4.453 1.00 88.69 95 TYR A N 1
ATOM 794 C CA . TYR A 1 95 ? -15.108 -13.817 3.848 1.00 88.69 95 TYR A CA 1
ATOM 795 C C . TYR A 1 95 ? -14.978 -12.553 4.682 1.00 88.69 95 TYR A C 1
ATOM 797 O O . TYR A 1 95 ? -15.368 -12.537 5.850 1.00 88.69 95 TYR A O 1
ATOM 805 N N . VAL A 1 96 ? -14.460 -11.493 4.069 1.00 90.62 96 VAL A N 1
ATOM 806 C CA . VAL A 1 96 ? -14.262 -10.212 4.742 1.00 90.62 96 VAL A CA 1
ATOM 807 C C . VAL A 1 96 ? -14.747 -9.071 3.860 1.00 90.62 96 VAL A C 1
ATOM 809 O O . VAL A 1 96 ? -14.343 -8.936 2.700 1.00 90.62 96 VAL A O 1
ATOM 812 N N . SER A 1 97 ? -15.567 -8.211 4.451 1.00 91.31 97 SER A N 1
ATOM 813 C CA . SER A 1 97 ? -16.031 -6.960 3.864 1.00 91.31 97 SER A CA 1
ATOM 814 C C . SER A 1 97 ? -15.677 -5.810 4.798 1.00 91.31 97 SER A C 1
ATOM 816 O O . SER A 1 97 ? -16.159 -5.771 5.929 1.00 91.31 97 SER A O 1
ATOM 818 N N . LEU A 1 98 ? -14.830 -4.876 4.349 1.00 90.38 98 LEU A N 1
ATOM 819 C CA . LEU A 1 98 ? -14.490 -3.686 5.140 1.00 90.38 98 LEU A CA 1
ATOM 820 C C . LEU A 1 98 ? -14.852 -2.390 4.407 1.00 90.38 98 LEU A C 1
ATOM 822 O O . LEU A 1 98 ? -14.491 -2.169 3.242 1.00 90.38 98 LEU A O 1
ATOM 826 N N . LYS A 1 99 ? -15.509 -1.480 5.132 1.00 89.50 99 LYS A N 1
ATOM 827 C CA . LYS A 1 99 ? -15.875 -0.141 4.656 1.00 89.50 99 LYS A CA 1
ATOM 828 C C . LYS A 1 99 ? -15.258 0.921 5.568 1.00 89.50 99 LYS A C 1
ATOM 830 O O . LYS A 1 99 ? -15.653 1.030 6.722 1.00 89.50 99 LYS A O 1
ATOM 835 N N . TYR A 1 100 ? -14.357 1.734 5.011 1.00 88.94 100 TYR A N 1
ATOM 836 C CA . TYR A 1 100 ? -13.574 2.767 5.708 1.00 88.94 100 TYR A CA 1
ATOM 837 C C . TYR A 1 100 ? -12.620 2.197 6.759 1.00 88.94 100 TYR A C 1
ATOM 839 O O . TYR A 1 100 ? -12.965 2.031 7.926 1.00 88.94 100 TYR A O 1
ATOM 847 N N . VAL A 1 101 ? -11.396 1.919 6.322 1.00 90.75 101 VAL A N 1
ATOM 848 C CA . VAL A 1 101 ? -10.330 1.372 7.158 1.00 90.75 101 VAL A CA 1
ATOM 849 C C . VAL A 1 101 ? -9.158 2.341 7.178 1.00 90.75 101 VAL A C 1
ATOM 851 O O . VAL A 1 101 ? -8.595 2.653 6.127 1.00 90.75 101 VAL A O 1
ATOM 854 N N . SER A 1 102 ? -8.759 2.770 8.372 1.00 91.19 102 SER A N 1
ATOM 855 C CA . SER A 1 102 ? -7.540 3.543 8.595 1.00 91.19 102 SER A CA 1
ATOM 856 C C . SER A 1 102 ? -6.610 2.780 9.529 1.00 91.19 102 SER A C 1
ATOM 858 O O . SER A 1 102 ? -6.970 2.525 10.679 1.00 91.19 102 SER A O 1
ATOM 860 N N . LEU A 1 103 ? -5.423 2.398 9.041 1.00 90.69 103 LEU A N 1
ATOM 861 C CA . LEU A 1 103 ? -4.399 1.748 9.867 1.00 90.69 103 LEU A CA 1
ATOM 862 C C . LEU A 1 103 ? -3.085 2.528 9.816 1.00 90.69 103 LEU A C 1
ATOM 864 O O . LEU A 1 103 ? -2.606 2.910 8.744 1.00 90.69 103 LEU A O 1
ATOM 868 N N . LYS A 1 104 ? -2.457 2.734 10.976 1.00 88.81 104 LYS A N 1
ATOM 869 C CA . LYS A 1 104 ? -1.177 3.455 11.043 1.00 88.81 104 LYS A CA 1
ATOM 870 C C . LYS A 1 104 ? 0.021 2.509 10.961 1.00 88.81 104 LYS A C 1
ATOM 872 O O . LYS A 1 104 ? 0.856 2.701 10.083 1.00 88.81 104 LYS A O 1
ATOM 877 N N . TYR A 1 105 ? 0.086 1.507 11.836 1.00 89.31 105 TYR A N 1
ATOM 878 C CA . TYR A 1 105 ? 1.170 0.528 11.904 1.00 89.31 105 TYR A CA 1
ATOM 879 C C . TYR A 1 105 ? 0.612 -0.893 11.944 1.00 89.31 105 TYR A C 1
ATOM 881 O O . TYR A 1 105 ? -0.115 -1.274 12.868 1.00 89.31 105 TYR A O 1
ATOM 889 N N . VAL A 1 106 ? 0.972 -1.680 10.934 1.00 91.38 106 VAL A N 1
ATOM 890 C CA . VAL A 1 106 ? 0.504 -3.055 10.765 1.00 91.38 106 VAL A CA 1
ATOM 891 C C . VAL A 1 106 ? 1.689 -3.980 10.522 1.00 91.38 106 VAL A C 1
ATOM 893 O O . VAL A 1 106 ? 2.497 -3.736 9.629 1.00 91.38 106 VAL A O 1
ATOM 896 N N . SER A 1 107 ? 1.774 -5.057 11.297 1.00 91.56 107 SER A N 1
ATOM 897 C CA . SER A 1 107 ? 2.749 -6.131 11.104 1.00 91.56 107 SER A CA 1
ATOM 898 C C . SER A 1 107 ? 2.026 -7.471 11.090 1.00 91.56 107 SER A C 1
ATOM 900 O O . SER A 1 107 ? 1.448 -7.870 12.104 1.00 91.56 107 SER A O 1
ATOM 902 N N . LEU A 1 108 ? 2.030 -8.170 9.949 1.00 91.31 108 LEU A N 1
ATOM 903 C CA . LEU A 1 108 ? 1.434 -9.510 9.849 1.00 91.31 108 LEU A CA 1
ATOM 904 C C . LEU A 1 108 ? 2.459 -10.537 9.353 1.00 91.31 108 LEU A C 1
ATOM 906 O O . LEU A 1 108 ? 3.202 -10.313 8.396 1.00 91.31 108 LEU A O 1
ATOM 910 N N . LYS A 1 109 ? 2.498 -11.707 9.997 1.00 88.00 109 LYS A N 1
ATOM 911 C CA . LYS A 1 109 ? 3.445 -12.772 9.616 1.00 88.00 109 LYS A CA 1
ATOM 912 C C . LYS A 1 109 ? 2.870 -13.753 8.599 1.00 88.00 109 LYS A C 1
ATOM 914 O O . LYS A 1 109 ? 3.496 -13.964 7.566 1.00 88.00 109 LYS A O 1
ATOM 919 N N . TYR A 1 110 ? 1.708 -14.329 8.895 1.00 88.88 110 TYR A N 1
ATOM 920 C CA . TYR A 1 110 ? 1.066 -15.365 8.084 1.00 88.88 110 TYR A CA 1
ATOM 921 C C . TYR A 1 110 ? -0.410 -15.037 7.917 1.00 88.88 110 TYR A C 1
ATOM 923 O O . TYR A 1 110 ? -1.152 -14.984 8.902 1.00 88.88 110 TYR A O 1
ATOM 931 N N . VAL A 1 111 ? -0.811 -14.790 6.675 1.00 91.44 111 VAL A N 1
ATOM 932 C CA . VAL A 1 111 ? -2.165 -14.361 6.330 1.00 91.44 111 VAL A CA 1
ATOM 933 C C . VAL A 1 111 ? -2.676 -15.189 5.157 1.00 91.44 111 VAL A C 1
ATOM 935 O O . VAL A 1 111 ? -2.091 -15.161 4.073 1.00 91.44 111 VAL A O 1
ATOM 938 N N . SER A 1 112 ? -3.782 -15.901 5.357 1.00 90.56 112 SER A N 1
ATOM 939 C CA . SER A 1 112 ? -4.519 -16.583 4.294 1.00 90.56 112 SER A CA 1
ATOM 940 C C . SER A 1 112 ? -5.928 -16.006 4.186 1.00 90.56 112 SER A C 1
ATOM 942 O O . SER A 1 112 ? -6.675 -15.978 5.163 1.00 90.56 112 SER A O 1
ATOM 944 N N . LEU A 1 113 ? -6.294 -15.508 2.999 1.00 90.38 113 LEU A N 1
ATOM 945 C CA . LEU A 1 113 ? -7.620 -14.927 2.759 1.00 90.38 113 LEU A CA 1
ATOM 946 C C . LEU A 1 113 ? -8.250 -15.494 1.492 1.00 90.38 113 LEU A C 1
ATOM 948 O O . LEU A 1 113 ? -7.638 -15.502 0.421 1.00 90.38 113 LEU A O 1
ATOM 952 N N . LYS A 1 114 ? -9.505 -15.937 1.587 1.00 88.94 114 LYS A N 1
ATOM 953 C CA . LYS A 1 114 ? -10.212 -16.473 0.415 1.00 88.94 114 LYS A CA 1
ATOM 954 C C . LYS A 1 114 ? -10.922 -15.371 -0.371 1.00 88.94 114 LYS A C 1
ATOM 956 O O . LYS A 1 114 ? -10.667 -15.248 -1.567 1.00 88.94 114 LYS A O 1
ATOM 961 N N . TYR A 1 115 ? -11.756 -14.567 0.286 1.00 87.12 115 TYR A N 1
ATOM 962 C CA . TYR A 1 115 ? -12.531 -13.496 -0.342 1.00 87.12 115 TYR A CA 1
ATOM 963 C C . TYR A 1 115 ? -12.423 -12.194 0.449 1.00 87.12 115 TYR A C 1
ATOM 965 O O . TYR A 1 115 ? -12.772 -12.146 1.629 1.00 87.12 115 TYR A O 1
ATOM 973 N N . MET A 1 116 ? -11.975 -11.136 -0.229 1.00 91.31 116 MET A N 1
ATOM 974 C CA . MET A 1 116 ? -11.797 -9.803 0.342 1.00 91.31 116 MET A CA 1
ATOM 975 C C . MET A 1 116 ? -12.438 -8.733 -0.536 1.00 91.31 116 MET A C 1
ATOM 977 O O . MET A 1 116 ? -12.102 -8.610 -1.717 1.00 91.31 116 MET A O 1
ATOM 981 N N . SER A 1 117 ? -13.284 -7.904 0.073 1.00 90.50 117 SER A N 1
ATOM 982 C CA . SER A 1 117 ? -13.811 -6.680 -0.532 1.00 90.50 117 SER A CA 1
ATOM 983 C C . SER A 1 117 ? -13.513 -5.482 0.365 1.00 90.50 117 SER A C 1
ATOM 985 O O . SER A 1 117 ? -13.960 -5.444 1.513 1.00 90.50 117 SER A O 1
ATOM 987 N N . LEU A 1 118 ? -12.746 -4.508 -0.141 1.00 90.31 118 LEU A N 1
ATOM 988 C CA . LEU A 1 118 ? -12.428 -3.271 0.585 1.00 90.31 118 LEU A CA 1
ATOM 989 C C . LEU A 1 118 ? -12.792 -2.040 -0.250 1.00 90.31 118 LEU A C 1
ATOM 991 O O . LEU A 1 118 ? -12.373 -1.899 -1.402 1.00 90.31 118 LEU A O 1
ATOM 995 N N . LYS A 1 119 ? -13.536 -1.098 0.342 1.00 87.44 119 LYS A N 1
ATOM 996 C CA . LYS A 1 119 ? -13.950 0.120 -0.379 1.00 87.44 119 LYS A CA 1
ATOM 997 C C . LYS A 1 119 ? -12.964 1.279 -0.229 1.00 87.44 119 LYS A C 1
ATOM 999 O O . LYS A 1 119 ? -12.533 1.821 -1.239 1.00 87.44 119 LYS A O 1
ATOM 1004 N N . TYR A 1 120 ? -12.631 1.652 1.005 1.00 88.69 120 TYR A N 1
ATOM 1005 C CA . TYR A 1 120 ? -11.755 2.785 1.320 1.00 88.69 120 TYR A CA 1
ATOM 1006 C C . TYR A 1 120 ? -10.727 2.350 2.349 1.00 88.69 120 TYR A C 1
ATOM 1008 O O . TYR A 1 120 ? -11.104 1.961 3.457 1.00 88.69 120 TYR A O 1
ATOM 1016 N N . VAL A 1 121 ? -9.456 2.401 1.968 1.00 90.75 121 VAL A N 1
ATOM 1017 C CA . VAL A 1 121 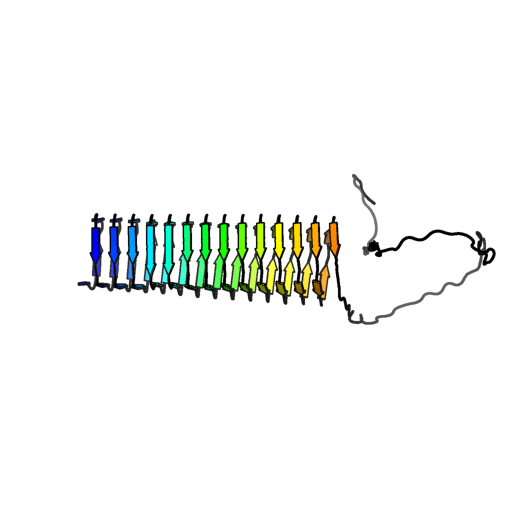? -8.342 1.956 2.800 1.00 90.75 121 VAL A CA 1
ATOM 1018 C C . VAL A 1 121 ? -7.225 2.989 2.756 1.00 90.75 121 VAL A C 1
ATOM 1020 O O . VAL A 1 121 ? -6.710 3.309 1.683 1.00 90.75 121 VAL A O 1
ATOM 1023 N N . SER A 1 122 ? -6.818 3.460 3.930 1.00 90.56 122 SER A N 1
ATOM 1024 C CA . SER A 1 122 ? -5.624 4.282 4.119 1.00 90.56 122 SER A CA 1
ATOM 1025 C C . SER A 1 122 ? -4.662 3.583 5.077 1.00 90.56 122 SER A C 1
ATOM 1027 O O . SER A 1 122 ? -5.001 3.395 6.248 1.00 90.56 122 SER A O 1
ATOM 1029 N N . LEU A 1 123 ? -3.467 3.209 4.602 1.00 90.56 123 LEU A N 1
ATOM 1030 C CA . LEU A 1 123 ? -2.415 2.624 5.447 1.00 90.56 123 LEU A CA 1
ATOM 1031 C C . LEU A 1 123 ? -1.139 3.463 5.408 1.00 90.56 123 LEU A C 1
ATOM 1033 O O . LEU A 1 123 ? -0.643 3.821 4.336 1.00 90.56 123 LEU A O 1
ATOM 1037 N N . LYS A 1 124 ? -0.561 3.740 6.581 1.00 89.00 124 LYS A N 1
ATOM 1038 C CA . LYS A 1 124 ? 0.704 4.486 6.659 1.00 89.00 124 LYS A CA 1
ATOM 1039 C C . LYS A 1 124 ? 1.920 3.562 6.587 1.00 89.00 124 LYS A C 1
ATOM 1041 O O . LYS A 1 124 ? 2.758 3.757 5.711 1.00 89.00 124 LYS A O 1
ATOM 1046 N N . TYR A 1 125 ? 2.005 2.572 7.471 1.00 87.62 125 TYR A N 1
ATOM 1047 C CA . TYR A 1 125 ? 3.124 1.636 7.554 1.00 87.62 125 TYR A CA 1
ATOM 1048 C C . TYR A 1 125 ? 2.638 0.209 7.681 1.00 87.62 125 TYR A C 1
ATOM 1050 O O . TYR A 1 125 ? 1.748 -0.100 8.479 1.00 87.62 125 TYR A O 1
ATOM 1058 N N . MET A 1 126 ? 3.269 -0.664 6.911 1.00 91.50 126 MET A N 1
ATOM 1059 C CA . MET A 1 126 ? 2.835 -2.036 6.819 1.00 91.50 126 MET A CA 1
ATOM 1060 C C . MET A 1 126 ? 4.035 -2.944 6.479 1.00 91.50 126 MET A C 1
ATOM 1062 O O . MET A 1 126 ? 4.752 -2.703 5.500 1.00 91.50 126 MET A O 1
ATOM 1066 N N . SER A 1 127 ? 4.222 -4.017 7.251 1.00 90.62 127 SER A N 1
ATOM 1067 C CA . SER A 1 127 ? 5.135 -5.125 6.945 1.00 90.62 127 SER A CA 1
ATOM 1068 C C . SER A 1 127 ? 4.422 -6.490 6.898 1.00 90.62 127 SER A C 1
ATOM 1070 O O . SER A 1 127 ? 3.680 -6.850 7.813 1.00 90.62 127 SER A O 1
ATOM 1072 N N . LEU A 1 128 ? 4.649 -7.272 5.825 1.00 90.50 128 LEU A N 1
ATOM 1073 C CA . LEU A 1 128 ? 4.120 -8.643 5.677 1.00 90.50 128 LEU A CA 1
ATOM 1074 C C . LEU A 1 128 ? 5.205 -9.619 5.287 1.00 90.50 128 LEU A C 1
ATOM 1076 O O . LEU A 1 128 ? 5.982 -9.383 4.359 1.00 90.50 128 LEU A O 1
ATOM 1080 N N . LYS A 1 129 ? 5.204 -10.770 5.958 1.00 89.19 129 LYS A N 1
ATOM 1081 C CA . LYS A 1 129 ? 6.130 -11.853 5.628 1.00 89.19 129 LYS A CA 1
ATOM 1082 C C . LYS A 1 129 ? 5.528 -12.813 4.601 1.00 89.19 129 LYS A C 1
ATOM 1084 O O . LYS A 1 129 ? 6.123 -12.973 3.541 1.00 89.19 129 LYS A O 1
ATOM 1089 N N . TYR A 1 130 ? 4.365 -13.394 4.884 1.00 87.94 130 TYR A N 1
ATOM 1090 C CA . TYR A 1 130 ? 3.703 -14.366 4.013 1.00 87.94 130 TYR A CA 1
ATOM 1091 C C . TYR A 1 130 ? 2.220 -14.054 3.850 1.00 87.94 130 TYR A C 1
ATOM 1093 O O . TYR A 1 130 ? 1.485 -13.934 4.835 1.00 87.94 130 TYR A O 1
ATOM 1101 N N . MET A 1 131 ? 1.777 -13.985 2.597 1.00 91.75 131 MET A N 1
ATOM 1102 C CA . MET A 1 131 ? 0.371 -13.810 2.263 1.00 91.75 131 MET A CA 1
ATOM 1103 C C . MET A 1 131 ? -0.049 -14.684 1.083 1.00 91.75 131 MET A C 1
ATOM 1105 O O . MET A 1 131 ? 0.614 -14.712 0.043 1.00 91.75 131 MET A O 1
ATOM 1109 N N . SER A 1 132 ? -1.210 -15.315 1.231 1.00 90.56 132 SER A N 1
ATOM 1110 C CA . SER A 1 132 ? -1.933 -15.980 0.151 1.00 90.56 132 SER A CA 1
ATOM 1111 C C . SER A 1 132 ? -3.354 -15.427 0.066 1.00 90.56 132 SER A C 1
ATOM 1113 O O . SER A 1 132 ? -4.115 -15.563 1.027 1.00 90.56 132 SER A O 1
ATOM 1115 N N . LEU A 1 133 ? -3.716 -14.796 -1.061 1.00 90.62 133 LEU A N 1
ATOM 1116 C CA . LEU A 1 133 ? -5.090 -14.337 -1.319 1.00 90.62 133 LEU A CA 1
ATOM 1117 C C . LEU A 1 133 ? -5.661 -14.966 -2.590 1.00 90.62 133 LEU A C 1
ATOM 1119 O O . LEU A 1 133 ? -5.024 -14.971 -3.645 1.00 90.62 133 LEU A O 1
ATOM 1123 N N . LYS A 1 134 ? -6.910 -15.437 -2.527 1.00 88.69 134 LYS A N 1
ATOM 1124 C CA . LYS A 1 134 ? -7.580 -15.999 -3.709 1.00 88.69 134 LYS A CA 1
ATOM 1125 C C . LYS A 1 134 ? -8.334 -14.937 -4.511 1.00 88.69 134 LYS A C 1
ATOM 1127 O O . LYS A 1 134 ? -8.056 -14.796 -5.699 1.00 88.69 134 LYS A O 1
ATOM 1132 N N . TYR A 1 135 ? -9.242 -14.194 -3.881 1.00 87.81 135 TYR A N 1
ATOM 1133 C CA . TYR A 1 135 ? -10.066 -13.172 -4.534 1.00 87.81 135 TYR A CA 1
ATOM 1134 C C . TYR A 1 135 ? -10.016 -11.850 -3.775 1.00 87.81 135 TYR A C 1
ATOM 1136 O O . TYR A 1 135 ? -10.370 -11.787 -2.596 1.00 87.81 135 TYR A O 1
ATOM 1144 N N . VAL A 1 136 ? -9.598 -10.793 -4.470 1.00 90.94 136 VAL A N 1
ATOM 1145 C CA . VAL A 1 136 ? -9.424 -9.459 -3.895 1.00 90.94 136 VAL A CA 1
ATOM 1146 C C . VAL A 1 136 ? -10.043 -8.407 -4.804 1.00 90.94 136 VAL A C 1
ATOM 1148 O O . VAL A 1 136 ? -9.657 -8.280 -5.966 1.00 90.94 136 VAL A O 1
ATOM 1151 N N . SER A 1 137 ? -10.958 -7.616 -4.248 1.00 91.06 137 SER A N 1
ATOM 1152 C CA . SER A 1 137 ? -11.535 -6.438 -4.895 1.00 91.06 137 SER A CA 1
ATOM 1153 C C . SER A 1 137 ? -11.314 -5.205 -4.022 1.00 91.06 137 SER A C 1
ATOM 1155 O O . SER A 1 137 ? -11.823 -5.151 -2.900 1.00 91.06 137 SER A O 1
ATOM 1157 N N . LEU A 1 138 ? -10.543 -4.224 -4.513 1.00 90.62 138 LEU A N 1
ATOM 1158 C CA . LEU A 1 138 ? -10.301 -2.959 -3.805 1.00 90.62 138 LEU A CA 1
ATOM 1159 C C . LEU A 1 138 ? -10.715 -1.757 -4.662 1.00 90.62 138 LEU A C 1
ATOM 1161 O O . LEU A 1 138 ? -10.311 -1.632 -5.821 1.00 90.62 138 LEU A O 1
ATOM 1165 N N . LYS A 1 139 ? -11.482 -0.824 -4.085 1.00 88.75 139 LYS A N 1
ATOM 1166 C CA . LYS A 1 139 ? -11.929 0.376 -4.815 1.00 88.75 139 LYS A CA 1
ATOM 1167 C C . LYS A 1 139 ? -10.969 1.557 -4.663 1.00 88.75 139 LYS A C 1
ATOM 1169 O O . LYS A 1 139 ? -10.483 2.041 -5.679 1.00 88.75 139 LYS A O 1
ATOM 1174 N N . TYR A 1 140 ? -10.702 2.003 -3.437 1.00 88.94 140 TYR A N 1
ATOM 1175 C CA . TYR A 1 140 ? -9.817 3.132 -3.135 1.00 88.94 140 TYR A CA 1
ATOM 1176 C C . TYR A 1 140 ? -8.781 2.734 -2.092 1.00 88.94 140 TYR A C 1
ATOM 1178 O O . TYR A 1 140 ? -9.124 2.410 -0.952 1.00 88.94 140 TYR A O 1
ATOM 1186 N N . VAL A 1 141 ? -7.513 2.772 -2.492 1.00 91.00 141 VAL A N 1
ATOM 1187 C CA . VAL A 1 141 ? -6.386 2.353 -1.663 1.00 91.00 141 VAL A CA 1
ATOM 1188 C C . VAL A 1 141 ? -5.287 3.404 -1.725 1.00 91.00 141 VAL A C 1
ATOM 1190 O O . VAL A 1 141 ? -4.773 3.698 -2.802 1.00 91.00 141 VAL A O 1
ATOM 1193 N N . SER A 1 142 ? -4.907 3.925 -0.560 1.00 91.06 142 SER A N 1
ATOM 1194 C CA . SER A 1 142 ? -3.761 4.818 -0.383 1.00 91.06 142 SER A CA 1
ATOM 1195 C C . SER A 1 142 ? -2.787 4.203 0.617 1.00 91.06 142 SER A C 1
ATOM 1197 O O . SER A 1 142 ? -3.156 3.968 1.772 1.00 91.06 142 SER A O 1
ATOM 1199 N N . LEU A 1 143 ? -1.557 3.914 0.178 1.00 90.56 143 LEU A N 1
ATOM 1200 C CA . LEU A 1 143 ? -0.510 3.316 1.017 1.00 90.56 143 LEU A CA 1
ATOM 1201 C C . LEU A 1 143 ? 0.770 4.153 0.969 1.00 90.56 143 LEU A C 1
ATOM 1203 O O . LEU A 1 143 ? 1.300 4.453 -0.105 1.00 90.56 143 LEU A O 1
ATOM 1207 N N . LYS A 1 144 ? 1.317 4.505 2.138 1.00 88.69 144 LYS A N 1
ATOM 1208 C CA . LYS A 1 144 ? 2.559 5.294 2.199 1.00 88.69 144 LYS A CA 1
ATOM 1209 C C . LYS A 1 144 ? 3.807 4.409 2.160 1.00 88.69 144 LYS A C 1
ATOM 1211 O O . LYS A 1 144 ? 4.652 4.627 1.296 1.00 88.69 144 LYS A O 1
ATOM 1216 N N . TYR A 1 145 ? 3.912 3.427 3.053 1.00 87.69 145 TYR A N 1
ATOM 1217 C CA . TYR A 1 145 ? 5.059 2.520 3.144 1.00 87.69 145 TYR A CA 1
ATOM 1218 C C . TYR A 1 145 ? 4.608 1.071 3.281 1.00 87.69 145 TYR A C 1
ATOM 1220 O O . TYR A 1 145 ? 3.885 0.725 4.218 1.00 87.69 145 TYR A O 1
ATOM 1228 N N . MET A 1 146 ? 5.088 0.219 2.378 1.00 91.31 146 MET A N 1
ATOM 1229 C CA . MET A 1 146 ? 4.821 -1.214 2.410 1.00 91.31 146 MET A CA 1
ATOM 1230 C C . MET A 1 146 ? 6.085 -2.016 2.111 1.00 91.31 146 MET A C 1
ATOM 1232 O O . MET A 1 146 ? 6.783 -1.753 1.130 1.00 91.31 146 MET A O 1
ATOM 1236 N N . SER A 1 147 ? 6.296 -3.060 2.906 1.00 90.94 147 SER A N 1
ATOM 1237 C CA . SER A 1 147 ? 7.304 -4.091 2.662 1.00 90.94 147 SER A CA 1
ATOM 1238 C C . SER A 1 147 ? 6.641 -5.466 2.690 1.00 90.94 147 SER A C 1
ATOM 1240 O O . SER A 1 147 ? 6.022 -5.822 3.697 1.00 90.94 147 SER A O 1
ATOM 1242 N N . LEU A 1 148 ? 6.735 -6.231 1.594 1.00 90.88 148 LEU A N 1
ATOM 1243 C CA . LEU A 1 148 ? 6.225 -7.610 1.523 1.00 90.88 148 LEU A CA 1
ATOM 1244 C C . LEU A 1 148 ? 7.340 -8.579 1.113 1.00 90.88 148 LEU A C 1
ATOM 1246 O O . LEU A 1 148 ? 8.051 -8.356 0.129 1.00 90.88 148 LEU A O 1
ATOM 1250 N N . LYS A 1 149 ? 7.469 -9.703 1.826 1.00 89.31 149 LYS A N 1
ATOM 1251 C CA . LYS A 1 149 ? 8.476 -10.724 1.499 1.00 89.31 149 LYS A CA 1
ATOM 1252 C C . LYS A 1 149 ? 7.950 -11.766 0.508 1.00 89.31 149 LYS A C 1
ATOM 1254 O O . LYS A 1 149 ? 8.567 -11.932 -0.540 1.00 89.31 149 LYS A O 1
ATOM 1259 N N . TYR A 1 150 ? 6.833 -12.426 0.812 1.00 88.06 150 TYR A N 1
ATOM 1260 C CA . TYR A 1 150 ? 6.235 -13.469 -0.028 1.00 88.06 150 TYR A CA 1
ATOM 1261 C C . TYR A 1 150 ? 4.742 -13.232 -0.235 1.00 88.06 150 TYR A C 1
ATOM 1263 O O . TYR A 1 150 ? 3.978 -13.129 0.727 1.00 88.06 150 TYR A O 1
ATOM 1271 N N . MET A 1 151 ? 4.340 -13.178 -1.502 1.00 92.06 151 MET A N 1
ATOM 1272 C CA . MET A 1 151 ? 2.976 -12.870 -1.914 1.00 92.06 151 MET A CA 1
ATOM 1273 C C . MET A 1 151 ? 2.519 -13.805 -3.031 1.00 92.06 151 MET A C 1
ATOM 1275 O O . MET A 1 151 ? 3.156 -13.871 -4.083 1.00 92.06 151 MET A O 1
ATOM 1279 N N . SER A 1 152 ? 1.380 -14.463 -2.829 1.00 90.56 152 SER A N 1
ATOM 1280 C CA . SER A 1 152 ? 0.675 -15.220 -3.866 1.00 90.56 152 SER A CA 1
ATOM 1281 C C . SER A 1 152 ? -0.759 -14.715 -3.986 1.00 90.56 152 SER A C 1
ATOM 1283 O O . SER A 1 152 ? -1.503 -14.754 -3.003 1.00 90.56 152 SER A O 1
ATOM 1285 N N . LEU A 1 153 ? -1.147 -14.216 -5.166 1.00 90.81 153 LEU A N 1
ATOM 1286 C CA . LEU A 1 153 ? -2.514 -13.753 -5.435 1.00 90.81 153 LEU A CA 1
ATOM 1287 C C . LEU A 1 153 ? -3.081 -14.410 -6.696 1.00 90.81 153 LEU A C 1
ATOM 1289 O O . LEU A 1 153 ? -2.453 -14.403 -7.756 1.00 90.81 153 LEU A O 1
ATOM 1293 N N . LYS A 1 154 ? -4.307 -14.937 -6.617 1.00 88.06 154 LYS A N 1
ATOM 1294 C CA . LYS A 1 154 ? -4.948 -15.564 -7.786 1.00 88.06 154 LYS A CA 1
ATOM 1295 C C . LYS A 1 154 ? -5.741 -14.562 -8.629 1.00 88.06 154 LYS A C 1
ATOM 1297 O O . LYS A 1 154 ? -5.483 -14.471 -9.825 1.00 88.06 154 LYS A O 1
ATOM 1302 N N . TYR A 1 155 ? -6.667 -13.822 -8.023 1.00 87.50 155 TYR A N 1
ATOM 1303 C CA . TYR A 1 155 ? -7.528 -12.854 -8.706 1.00 87.50 155 TYR A CA 1
ATOM 1304 C C . TYR A 1 155 ? -7.542 -11.520 -7.968 1.00 87.50 155 TYR A C 1
ATOM 1306 O O . TYR A 1 155 ? -7.931 -11.451 -6.799 1.00 87.50 155 TYR A O 1
ATOM 1314 N N . VAL A 1 156 ? -7.139 -10.461 -8.667 1.00 90.56 156 VAL A N 1
ATOM 1315 C CA . VAL A 1 156 ? -7.036 -9.111 -8.112 1.00 90.56 156 VAL A CA 1
ATOM 1316 C C . VAL A 1 156 ? -7.689 -8.104 -9.053 1.00 90.56 156 VAL A C 1
ATOM 1318 O O . VAL A 1 156 ? -7.315 -8.002 -10.220 1.00 90.56 156 VAL A O 1
ATOM 1321 N N . SER A 1 157 ? -8.628 -7.322 -8.525 1.00 90.94 157 SER A N 1
ATOM 1322 C CA . SER A 1 157 ? -9.241 -6.185 -9.213 1.00 90.94 157 SER A CA 1
ATOM 1323 C C . SER A 1 157 ? -9.091 -4.927 -8.364 1.00 90.94 157 SER A C 1
ATOM 1325 O O . SER A 1 157 ? -9.635 -4.866 -7.259 1.00 90.94 157 SER A O 1
ATOM 1327 N N . LEU A 1 158 ? -8.338 -3.934 -8.854 1.00 90.75 158 LEU A N 1
ATOM 1328 C CA . LEU A 1 158 ? -8.146 -2.651 -8.164 1.00 90.75 158 LEU A CA 1
ATOM 1329 C C . LEU A 1 158 ? -8.587 -1.478 -9.045 1.00 90.75 158 LEU A C 1
ATOM 1331 O O . LEU A 1 158 ? -8.168 -1.358 -10.199 1.00 90.75 158 LEU A O 1
ATOM 1335 N N . LYS A 1 159 ? -9.394 -0.563 -8.494 1.00 88.88 159 LYS A N 1
ATOM 1336 C CA . LYS A 1 159 ? -9.866 0.609 -9.250 1.00 88.88 159 LYS A CA 1
ATOM 1337 C C . LYS A 1 159 ? -8.941 1.818 -9.110 1.00 88.88 159 LYS A C 1
ATOM 1339 O O . LYS A 1 159 ? -8.457 2.296 -10.130 1.00 88.88 159 LYS A O 1
ATOM 1344 N N . TYR A 1 160 ? -8.701 2.296 -7.890 1.00 88.75 160 TYR A N 1
ATOM 1345 C CA . TYR A 1 160 ? -7.858 3.459 -7.599 1.00 88.75 160 TYR A CA 1
ATOM 1346 C C . TYR A 1 160 ? -6.811 3.110 -6.550 1.00 88.75 160 TYR A C 1
ATOM 1348 O O . TYR A 1 160 ? -7.145 2.785 -5.407 1.00 88.75 160 TYR A O 1
ATOM 1356 N N . VAL A 1 161 ? -5.544 3.188 -6.947 1.00 90.88 161 VAL A N 1
ATOM 1357 C CA . VAL A 1 161 ? -4.405 2.825 -6.105 1.00 90.88 161 VAL A CA 1
ATOM 1358 C C . VAL A 1 161 ? -3.349 3.921 -6.163 1.00 90.88 161 VAL A C 1
ATOM 1360 O O . VAL A 1 161 ? -2.824 4.220 -7.236 1.00 90.88 161 VAL A O 1
ATOM 1363 N N . SER A 1 162 ? -2.998 4.477 -5.005 1.00 90.88 162 SER A N 1
ATOM 1364 C CA . SER A 1 162 ? -1.850 5.370 -4.839 1.00 90.88 162 SER A CA 1
ATOM 1365 C C . SER A 1 162 ? -0.863 4.780 -3.832 1.00 90.88 162 SER A C 1
ATOM 1367 O O . SER A 1 162 ? -1.207 4.547 -2.673 1.00 90.88 162 SER A O 1
ATOM 1369 N N . LEU A 1 163 ? 0.375 4.516 -4.267 1.00 90.38 163 LEU A N 1
ATOM 1370 C CA . LEU A 1 163 ? 1.440 3.995 -3.397 1.00 90.38 163 LEU A CA 1
ATOM 1371 C C . LEU A 1 163 ? 2.673 4.895 -3.460 1.00 90.38 163 LEU A C 1
ATOM 1373 O O . LEU A 1 163 ? 3.172 5.216 -4.543 1.00 90.38 163 LEU A O 1
ATOM 1377 N N . LYS A 1 164 ? 3.212 5.278 -2.297 1.00 88.88 164 LYS A N 1
ATOM 1378 C CA . LYS A 1 164 ? 4.424 6.111 -2.248 1.00 88.88 164 LYS A CA 1
ATOM 1379 C C . LYS A 1 164 ? 5.702 5.269 -2.262 1.00 88.88 164 LYS A C 1
ATOM 1381 O O . LYS A 1 164 ? 6.544 5.503 -3.124 1.00 88.88 164 LYS A O 1
ATOM 1386 N N . TYR A 1 165 ? 5.833 4.303 -1.354 1.00 87.38 165 TYR A N 1
ATOM 1387 C CA . TYR A 1 165 ? 7.008 3.435 -1.238 1.00 87.38 165 TYR A CA 1
ATOM 1388 C C . TYR A 1 165 ? 6.606 1.965 -1.116 1.00 87.38 165 TYR A C 1
ATOM 1390 O O . TYR A 1 165 ? 5.897 1.584 -0.182 1.00 87.38 165 TYR A O 1
ATOM 1398 N N . MET A 1 166 ? 7.100 1.148 -2.046 1.00 91.31 166 MET A N 1
ATOM 1399 C CA . MET A 1 166 ? 6.844 -0.290 -2.108 1.00 91.31 166 MET A CA 1
ATOM 1400 C C . MET A 1 166 ? 8.144 -1.072 -2.297 1.00 91.31 166 MET A C 1
ATOM 1402 O O . MET A 1 166 ? 8.867 -0.842 -3.269 1.00 91.31 166 MET A O 1
ATOM 1406 N N . SER A 1 167 ? 8.395 -2.050 -1.428 1.00 90.56 167 SER A N 1
ATOM 1407 C CA . SER A 1 167 ? 9.449 -3.051 -1.614 1.00 90.56 167 SER A CA 1
ATOM 1408 C C . SER A 1 167 ? 8.874 -4.464 -1.548 1.00 90.56 167 SER A C 1
ATOM 1410 O O . SER A 1 167 ? 8.201 -4.823 -0.581 1.00 90.56 167 SER A O 1
ATOM 1412 N N . LEU A 1 168 ? 9.112 -5.271 -2.589 1.00 90.69 168 LEU A N 1
ATOM 1413 C CA . LEU A 1 168 ? 8.601 -6.644 -2.682 1.00 90.69 168 LEU A CA 1
ATOM 1414 C C . LEU A 1 168 ? 9.708 -7.621 -3.079 1.00 90.69 168 LEU A C 1
ATOM 1416 O O . LEU A 1 168 ? 10.405 -7.416 -4.075 1.00 90.69 168 LEU A O 1
ATOM 1420 N N . LYS A 1 169 ? 9.863 -8.715 -2.324 1.00 89.69 169 LYS A N 1
ATOM 1421 C CA . LYS A 1 169 ? 10.905 -9.714 -2.619 1.00 89.69 169 LYS A CA 1
ATOM 1422 C C . LYS A 1 169 ? 10.418 -10.793 -3.588 1.00 89.69 169 LYS A C 1
ATOM 1424 O O . LYS A 1 169 ? 11.051 -10.973 -4.623 1.00 89.69 169 LYS A O 1
ATOM 1429 N N . TYR A 1 170 ? 9.315 -11.470 -3.276 1.00 88.00 170 TYR A N 1
ATOM 1430 C CA . TYR A 1 170 ? 8.747 -12.541 -4.097 1.00 88.00 170 TYR A CA 1
ATOM 1431 C C . TYR A 1 170 ? 7.249 -12.339 -4.306 1.00 88.00 170 TYR A C 1
ATOM 1433 O O . TYR A 1 170 ? 6.485 -12.223 -3.344 1.00 88.00 170 TYR A O 1
ATOM 1441 N N . MET A 1 171 ? 6.836 -12.334 -5.569 1.00 91.81 171 MET A N 1
ATOM 1442 C CA . MET A 1 171 ? 5.448 -12.168 -5.974 1.00 91.81 171 MET A CA 1
ATOM 1443 C C . MET A 1 171 ? 5.081 -13.148 -7.089 1.00 91.81 171 MET A C 1
ATOM 1445 O O . MET A 1 171 ? 5.755 -13.205 -8.117 1.00 91.81 171 MET A O 1
ATOM 1449 N N . SER A 1 172 ? 3.959 -13.842 -6.909 1.00 90.56 172 SER A N 1
ATOM 1450 C CA . SER A 1 172 ? 3.281 -14.609 -7.954 1.00 90.56 172 SER A CA 1
ATOM 1451 C C . SER A 1 172 ? 1.834 -14.134 -8.085 1.00 90.56 172 SER A C 1
ATOM 1453 O O . SER A 1 172 ? 1.078 -14.209 -7.112 1.00 90.56 172 SER A O 1
ATOM 1455 N N . LEU A 1 173 ? 1.449 -13.620 -9.261 1.00 90.44 173 LEU A N 1
ATOM 1456 C CA . LEU A 1 173 ? 0.063 -13.234 -9.563 1.00 90.44 173 LEU A CA 1
ATOM 1457 C C . LEU A 1 173 ? -0.459 -13.970 -10.800 1.00 90.44 173 LEU A C 1
ATOM 1459 O O . LEU A 1 173 ? 0.200 -14.016 -11.842 1.00 90.44 173 LEU A O 1
ATOM 1463 N N . LYS A 1 174 ? -1.686 -14.499 -10.721 1.00 88.62 174 LYS A N 1
ATOM 1464 C CA . LYS A 1 174 ? -2.311 -15.173 -11.871 1.00 88.62 174 LYS A CA 1
ATOM 1465 C C . LYS A 1 174 ? -3.128 -14.215 -12.741 1.00 88.62 174 LYS A C 1
ATOM 1467 O O . LYS A 1 174 ? -2.863 -14.141 -13.936 1.00 88.62 174 LYS A O 1
ATOM 1472 N N . TYR A 1 175 ? -4.086 -13.496 -12.160 1.00 87.56 175 TYR A N 1
ATOM 1473 C CA . TYR A 1 175 ? -4.962 -12.565 -12.874 1.00 87.56 175 TYR A CA 1
ATOM 1474 C C . TYR A 1 175 ? -5.058 -11.233 -12.142 1.00 87.56 175 TYR A C 1
ATOM 1476 O O . TYR A 1 175 ? -5.472 -11.183 -10.980 1.00 87.56 175 TYR A O 1
ATOM 1484 N N . VAL A 1 176 ? -4.720 -10.152 -12.841 1.00 90.50 176 VAL A N 1
ATOM 1485 C CA . VAL A 1 176 ? -4.771 -8.801 -12.285 1.00 90.50 176 VAL A CA 1
ATOM 1486 C C . VAL A 1 176 ? -5.378 -7.827 -13.284 1.00 90.50 176 VAL A C 1
ATOM 1488 O O . VAL A 1 176 ? -4.945 -7.744 -14.433 1.00 90.50 176 VAL A O 1
ATOM 1491 N N . SER A 1 177 ? -6.332 -7.037 -12.803 1.00 91.06 177 SER A N 1
ATOM 1492 C CA . SER A 1 177 ? -6.909 -5.903 -13.518 1.00 91.06 177 SER A CA 1
ATOM 1493 C C . SER A 1 177 ? -6.782 -4.643 -12.667 1.00 91.06 177 SER A C 1
ATOM 1495 O O . SER A 1 177 ? -7.327 -4.593 -11.562 1.00 91.06 177 SER A O 1
ATOM 1497 N N . LEU A 1 178 ? -6.048 -3.635 -13.156 1.00 90.88 178 LEU A N 1
ATOM 1498 C CA . LEU A 1 178 ? -5.911 -2.337 -12.483 1.00 90.88 178 LEU A CA 1
ATOM 1499 C C . LEU A 1 178 ? -6.388 -1.198 -13.392 1.00 90.88 178 LEU A C 1
ATOM 1501 O O . LEU A 1 178 ? -5.953 -1.076 -14.539 1.00 90.88 178 LEU A O 1
ATOM 1505 N N . LYS A 1 179 ? -7.250 -0.314 -12.876 1.00 88.62 179 LYS A N 1
ATOM 1506 C CA . LYS A 1 179 ? -7.768 0.814 -13.670 1.00 88.62 179 LYS A CA 1
ATOM 1507 C C . LYS A 1 179 ? -6.905 2.071 -13.555 1.00 88.62 179 LYS A C 1
ATOM 1509 O O . LYS A 1 179 ? -6.447 2.555 -14.583 1.00 88.62 179 LYS A O 1
ATOM 1514 N N . TYR A 1 180 ? -6.693 2.582 -12.343 1.00 88.56 180 TYR A N 1
ATOM 1515 C CA . TYR A 1 180 ? -5.908 3.788 -12.069 1.00 88.56 180 TYR A CA 1
ATOM 1516 C C . TYR A 1 180 ? -4.851 3.501 -11.010 1.00 88.56 180 TYR A C 1
ATOM 1518 O O . TYR A 1 180 ? -5.175 3.190 -9.860 1.00 88.56 180 TYR A O 1
ATOM 1526 N N . VAL A 1 181 ? -3.587 3.619 -11.404 1.00 90.88 181 VAL A N 1
ATOM 1527 C CA . VAL A 1 181 ? -2.443 3.320 -10.546 1.00 90.88 181 VAL A CA 1
ATOM 1528 C C . VAL A 1 181 ? -1.440 4.464 -10.606 1.00 90.88 181 VAL A C 1
ATOM 1530 O O . VAL A 1 181 ? -0.961 4.819 -11.681 1.00 90.88 181 VAL A O 1
ATOM 1533 N N . SER A 1 182 ? -1.087 5.001 -9.441 1.00 90.81 182 SER A N 1
ATOM 1534 C CA . SER A 1 182 ? 0.008 5.957 -9.272 1.00 90.81 182 SER A CA 1
ATOM 1535 C C . SER A 1 182 ? 1.022 5.404 -8.274 1.00 90.81 182 SER A C 1
ATOM 1537 O O . SER A 1 182 ? 0.679 5.175 -7.111 1.00 90.81 182 SER A O 1
ATOM 1539 N N . LEU A 1 183 ? 2.262 5.171 -8.719 1.00 90.38 183 LEU A N 1
ATOM 1540 C CA . LEU A 1 183 ? 3.361 4.705 -7.864 1.00 90.38 183 LEU A CA 1
ATOM 1541 C C . LEU A 1 183 ? 4.549 5.664 -7.932 1.00 90.38 183 LEU A C 1
ATOM 1543 O O . LEU A 1 183 ? 5.041 5.984 -9.016 1.00 90.38 183 LEU A O 1
ATOM 1547 N N . LYS A 1 184 ? 5.068 6.076 -6.770 1.00 88.62 184 LYS A N 1
ATOM 1548 C CA . LYS A 1 184 ? 6.258 6.940 -6.720 1.00 88.62 184 LYS A CA 1
ATOM 1549 C C . LYS A 1 184 ? 7.559 6.136 -6.713 1.00 88.62 184 LYS A C 1
ATOM 1551 O O . LYS A 1 184 ? 8.385 6.348 -7.594 1.00 88.62 184 LYS A O 1
ATOM 1556 N N . TYR A 1 185 ? 7.732 5.223 -5.759 1.00 87.25 185 TYR A N 1
ATOM 1557 C CA . TYR A 1 185 ? 8.931 4.392 -5.628 1.00 87.25 185 TYR A CA 1
ATOM 1558 C C . TYR A 1 185 ? 8.561 2.922 -5.478 1.00 87.25 185 TYR A C 1
ATOM 1560 O O . TYR A 1 185 ? 7.826 2.545 -4.561 1.00 87.25 185 TYR A O 1
ATOM 1568 N N . MET A 1 186 ? 9.100 2.093 -6.366 1.00 91.44 186 MET A N 1
ATOM 1569 C CA . MET A 1 186 ? 8.842 0.661 -6.385 1.00 91.44 186 MET A CA 1
ATOM 1570 C C . MET A 1 186 ? 10.128 -0.120 -6.663 1.00 91.44 186 MET A C 1
ATOM 1572 O O . MET A 1 186 ? 10.823 0.151 -7.639 1.00 91.44 186 MET A O 1
ATOM 1576 N N . SER A 1 187 ? 10.413 -1.100 -5.806 1.00 91.12 187 SER A N 1
ATOM 1577 C CA . SER A 1 187 ? 11.518 -2.049 -5.958 1.00 91.12 187 SER A CA 1
ATOM 1578 C C . SER A 1 187 ? 10.991 -3.476 -5.839 1.00 91.12 187 SER A C 1
ATOM 1580 O O . SER A 1 187 ? 10.463 -3.849 -4.786 1.00 91.12 187 SER A O 1
ATOM 1582 N N . LEU A 1 188 ? 11.109 -4.272 -6.910 1.00 90.69 188 LEU A N 1
ATOM 1583 C CA . LEU A 1 188 ? 10.724 -5.691 -6.911 1.00 90.69 188 LEU A CA 1
ATOM 1584 C C . LEU A 1 188 ? 11.914 -6.583 -7.278 1.00 90.69 188 LEU A C 1
ATOM 1586 O O . LEU A 1 188 ? 12.629 -6.329 -8.250 1.00 90.69 188 LEU A O 1
ATOM 1590 N N . LYS A 1 189 ? 12.109 -7.674 -6.528 1.00 89.25 189 LYS A N 1
ATOM 1591 C CA . LYS A 1 189 ? 13.204 -8.618 -6.802 1.00 89.25 189 LYS A CA 1
ATOM 1592 C C . LYS A 1 189 ? 12.780 -9.753 -7.736 1.00 89.25 189 LYS A C 1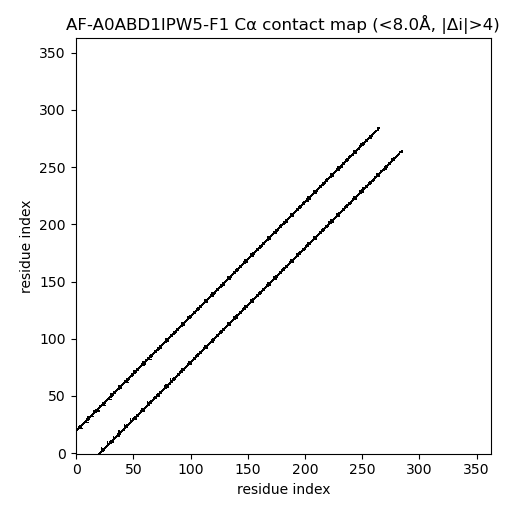
ATOM 1594 O O . LYS A 1 189 ? 13.409 -9.909 -8.776 1.00 89.25 189 LYS A O 1
ATOM 1599 N N . TYR A 1 190 ? 11.741 -10.508 -7.385 1.00 88.31 190 TYR A N 1
ATOM 1600 C CA . TYR A 1 190 ? 11.234 -11.636 -8.171 1.00 88.31 190 TYR A CA 1
ATOM 1601 C C . TYR A 1 190 ? 9.730 -11.517 -8.376 1.00 88.31 190 TYR A C 1
ATOM 1603 O O . TYR A 1 190 ? 8.959 -11.503 -7.412 1.00 88.31 190 TYR A O 1
ATOM 1611 N N . VAL A 1 191 ? 9.322 -11.443 -9.639 1.00 90.75 191 VAL A N 1
ATOM 1612 C CA . VAL A 1 191 ? 7.930 -11.244 -10.034 1.00 90.75 191 VAL A CA 1
ATOM 1613 C C . VAL A 1 191 ? 7.569 -12.225 -11.141 1.00 90.75 191 VAL A C 1
ATOM 1615 O O . VAL A 1 191 ? 8.206 -12.231 -12.192 1.00 90.75 191 VAL A O 1
ATOM 1618 N N . SER A 1 192 ? 6.526 -13.022 -10.915 1.00 90.62 192 SER A N 1
ATOM 1619 C CA . SER A 1 192 ? 5.921 -13.880 -11.933 1.00 90.62 192 SER A CA 1
ATOM 1620 C C . SER A 1 192 ? 4.448 -13.530 -12.116 1.00 90.62 192 SER A C 1
ATOM 1622 O O . SER A 1 192 ? 3.686 -13.506 -11.148 1.00 90.62 192 SER A O 1
ATOM 1624 N N . LEU A 1 193 ? 4.054 -13.230 -13.355 1.00 90.12 193 LEU A N 1
ATOM 1625 C CA . LEU A 1 193 ? 2.713 -12.763 -13.706 1.00 90.12 193 LEU A CA 1
ATOM 1626 C C . LEU A 1 193 ? 2.162 -13.547 -14.899 1.00 90.12 193 LEU A C 1
ATOM 1628 O O . LEU A 1 193 ? 2.794 -13.618 -15.953 1.00 90.12 193 LEU A O 1
ATOM 1632 N N . LYS A 1 194 ? 0.956 -14.112 -14.782 1.00 88.56 194 LYS A N 1
ATOM 1633 C CA . LYS A 1 194 ? 0.338 -14.814 -15.923 1.00 88.56 194 LYS A CA 1
ATOM 1634 C C . LYS A 1 194 ? -0.471 -13.866 -16.809 1.00 88.56 194 LYS A C 1
ATOM 1636 O O . LYS A 1 194 ? -0.185 -13.772 -17.998 1.00 88.56 194 LYS A O 1
ATOM 1641 N N . TYR A 1 195 ? -1.443 -13.161 -16.238 1.00 86.75 195 TYR A N 1
ATOM 1642 C CA . TYR A 1 195 ? -2.314 -12.238 -16.962 1.00 86.75 195 TYR A CA 1
ATOM 1643 C C . TYR A 1 195 ? -2.429 -10.911 -16.233 1.00 86.75 195 TYR A C 1
ATOM 1645 O O . TYR A 1 195 ? -2.819 -10.856 -15.063 1.00 86.75 195 TYR A O 1
ATOM 1653 N N . MET A 1 196 ? -2.140 -9.843 -16.962 1.00 90.50 196 MET A N 1
ATOM 1654 C CA . MET A 1 196 ? -2.227 -8.483 -16.467 1.00 90.50 196 MET A CA 1
ATOM 1655 C C . MET A 1 196 ? -2.993 -7.614 -17.468 1.00 90.50 196 MET A C 1
ATOM 1657 O O . MET A 1 196 ? -2.788 -7.704 -18.682 1.00 90.50 196 MET A O 1
ATOM 1661 N N . SER A 1 197 ? -3.838 -6.725 -16.956 1.00 90.62 197 SER A N 1
ATOM 1662 C CA . SER A 1 197 ? -4.436 -5.635 -17.725 1.00 90.62 197 SER A CA 1
ATOM 1663 C C . SER A 1 197 ? -4.384 -4.346 -16.917 1.00 90.62 197 SER A C 1
ATOM 1665 O O . SER A 1 197 ? -4.866 -4.314 -15.782 1.00 90.62 197 SER A O 1
ATOM 1667 N N . LEU A 1 198 ? -3.777 -3.292 -17.476 1.00 90.25 198 LEU A N 1
ATOM 1668 C CA . LEU A 1 198 ? -3.730 -1.969 -16.848 1.00 90.25 198 LEU A CA 1
ATOM 1669 C C . LEU A 1 198 ? -4.256 -0.897 -17.804 1.00 90.25 198 LEU A C 1
ATOM 1671 O O . LEU A 1 198 ? -3.861 -0.832 -18.972 1.00 90.25 198 LEU A O 1
ATOM 1675 N N . LYS A 1 199 ? -5.123 -0.012 -17.298 1.00 88.44 199 LYS A N 1
ATOM 1676 C CA . LYS A 1 199 ? -5.695 1.071 -18.112 1.00 88.44 199 LYS A CA 1
ATOM 1677 C C . LYS A 1 199 ? -4.896 2.370 -18.014 1.00 88.44 199 LYS A C 1
ATOM 1679 O O . LYS A 1 199 ? -4.452 2.856 -19.048 1.00 88.44 199 LYS A O 1
ATOM 1684 N N . TYR A 1 200 ? -4.718 2.911 -16.810 1.00 88.06 200 TYR A N 1
ATOM 1685 C CA . TYR A 1 200 ? -3.996 4.160 -16.553 1.00 88.06 200 TYR A CA 1
ATOM 1686 C C . TYR A 1 200 ? -2.946 3.951 -15.469 1.00 88.06 200 TYR A C 1
ATOM 1688 O O . TYR A 1 200 ? -3.271 3.644 -14.318 1.00 88.06 200 TYR A O 1
ATOM 1696 N N . VAL A 1 201 ? -1.685 4.128 -15.847 1.00 90.12 201 VAL A N 1
ATOM 1697 C CA . VAL A 1 201 ? -0.540 3.872 -14.977 1.00 90.12 201 VAL A CA 1
ATOM 1698 C C . VAL A 1 201 ? 0.423 5.051 -15.032 1.00 90.12 201 VAL A C 1
ATOM 1700 O O . VAL A 1 201 ? 0.895 5.414 -16.105 1.00 90.12 201 VAL A O 1
ATOM 1703 N N . SER A 1 202 ? 0.741 5.623 -13.873 1.00 90.69 202 SER A N 1
ATOM 1704 C CA . SER A 1 202 ? 1.800 6.622 -13.724 1.00 90.69 202 SER A CA 1
ATOM 1705 C C . SER A 1 202 ? 2.834 6.148 -12.710 1.00 90.69 202 SER A C 1
ATOM 1707 O O . SER A 1 202 ? 2.498 5.819 -11.569 1.00 90.69 202 SER A O 1
ATOM 1709 N N . LEU A 1 203 ? 4.094 6.085 -13.136 1.00 90.50 203 LEU A N 1
ATOM 1710 C CA . LEU A 1 203 ? 5.203 5.526 -12.369 1.00 90.50 203 LEU A CA 1
ATOM 1711 C C . LEU A 1 203 ? 6.380 6.503 -12.363 1.00 90.50 203 LEU A C 1
ATOM 1713 O O . LEU A 1 203 ? 6.839 6.940 -13.416 1.00 90.50 203 LEU A O 1
ATOM 1717 N N . LYS A 1 204 ? 6.923 6.840 -11.189 1.00 88.19 204 LYS A N 1
ATOM 1718 C CA . LYS A 1 204 ? 8.090 7.738 -11.128 1.00 88.19 204 LYS A CA 1
ATOM 1719 C C . LYS A 1 204 ? 9.414 6.974 -11.128 1.00 88.19 204 LYS A C 1
ATOM 1721 O O . LYS A 1 204 ? 10.231 7.219 -12.008 1.00 88.19 204 LYS A O 1
ATOM 1726 N N . TYR A 1 205 ? 9.608 6.058 -10.182 1.00 86.94 205 TYR A N 1
ATOM 1727 C CA . TYR A 1 205 ? 10.831 5.265 -10.041 1.00 86.94 205 TYR A CA 1
ATOM 1728 C C . TYR A 1 205 ? 10.502 3.787 -9.867 1.00 86.94 205 TYR A C 1
ATOM 1730 O O . TYR A 1 205 ? 9.829 3.401 -8.906 1.00 86.94 205 TYR A O 1
ATOM 1738 N N . VAL A 1 206 ? 11.004 2.967 -10.788 1.00 89.44 206 VAL A N 1
ATOM 1739 C CA . VAL A 1 206 ? 10.789 1.520 -10.798 1.00 89.44 206 VAL A CA 1
ATOM 1740 C C . VAL A 1 206 ? 12.116 0.795 -10.977 1.00 89.44 206 VAL A C 1
ATOM 1742 O O . VAL A 1 206 ? 12.816 1.014 -11.964 1.00 89.44 206 VAL A O 1
ATOM 1745 N N . SER A 1 207 ? 12.438 -0.105 -10.051 1.00 90.06 207 SER A N 1
ATOM 1746 C CA . SER A 1 207 ? 13.560 -1.033 -10.177 1.00 90.06 207 SER A CA 1
ATOM 1747 C C . SER A 1 207 ? 13.079 -2.479 -10.084 1.00 90.06 207 SER A C 1
ATOM 1749 O O . SER A 1 207 ? 12.370 -2.860 -9.152 1.00 90.06 207 SER A O 1
ATOM 1751 N N . LEU A 1 208 ? 13.451 -3.295 -11.072 1.00 89.00 208 LEU A N 1
ATOM 1752 C CA . LEU A 1 208 ? 13.064 -4.704 -11.150 1.00 89.00 208 LEU A CA 1
ATOM 1753 C C . LEU A 1 208 ? 14.277 -5.578 -11.454 1.00 89.00 208 LEU A C 1
ATOM 1755 O O . LEU A 1 208 ? 15.014 -5.329 -12.411 1.00 89.00 208 LEU A O 1
ATOM 1759 N N . LYS A 1 209 ? 14.486 -6.627 -10.651 1.00 87.88 209 LYS A N 1
ATOM 1760 C CA . LYS A 1 209 ? 15.607 -7.552 -10.874 1.00 87.88 209 LYS A CA 1
ATOM 1761 C C . LYS A 1 209 ? 15.232 -8.700 -11.810 1.00 87.88 209 LYS A C 1
ATOM 1763 O O . LYS A 1 209 ? 15.898 -8.858 -12.825 1.00 87.88 209 LYS A O 1
ATOM 1768 N N . TYR A 1 210 ? 14.191 -9.461 -11.480 1.00 86.19 210 TYR A N 1
ATOM 1769 C CA . TYR A 1 210 ? 13.716 -10.603 -12.259 1.00 86.19 210 TYR A CA 1
ATOM 1770 C C . TYR A 1 210 ? 12.206 -10.518 -12.465 1.00 86.19 210 TYR A C 1
ATOM 1772 O O . TYR A 1 210 ? 11.438 -10.488 -11.499 1.00 86.19 210 TYR A O 1
ATOM 1780 N N . MET A 1 211 ? 11.789 -10.511 -13.727 1.00 90.00 211 MET A N 1
ATOM 1781 C CA . MET A 1 211 ? 10.387 -10.513 -14.126 1.00 90.00 211 MET A CA 1
ATOM 1782 C C . MET A 1 211 ? 10.137 -11.584 -15.186 1.00 90.00 211 MET A C 1
ATOM 1784 O O . MET A 1 211 ? 10.787 -11.593 -16.229 1.00 90.00 211 MET A O 1
ATOM 1788 N N . SER A 1 212 ? 9.132 -12.424 -14.948 1.00 88.81 212 SER A N 1
ATOM 1789 C CA . SER A 1 212 ? 8.513 -13.257 -15.976 1.00 88.81 212 SER A CA 1
ATOM 1790 C C . SER A 1 212 ? 7.046 -12.878 -16.133 1.00 88.81 212 SER A C 1
ATOM 1792 O O . SER A 1 212 ? 6.294 -12.827 -15.156 1.00 88.81 212 SER A O 1
ATOM 1794 N N . LEU A 1 213 ? 6.623 -12.592 -17.364 1.00 89.00 213 LEU A N 1
ATOM 1795 C CA . LEU A 1 213 ? 5.228 -12.291 -17.653 1.00 89.00 213 LEU A CA 1
ATOM 1796 C C . LEU A 1 213 ? 4.744 -12.964 -18.944 1.00 89.00 213 LEU A C 1
ATOM 1798 O O . LEU A 1 213 ? 5.418 -12.948 -19.975 1.00 89.00 213 LEU A O 1
ATOM 1802 N N . LYS A 1 214 ? 3.554 -13.579 -18.886 1.00 87.38 214 LYS A N 1
ATOM 1803 C CA . LYS A 1 214 ? 2.971 -14.276 -20.044 1.00 87.38 214 LYS A CA 1
ATOM 1804 C C . LYS A 1 214 ? 2.142 -13.338 -20.926 1.00 87.38 214 LYS A C 1
ATOM 1806 O O . LYS A 1 214 ? 2.424 -13.263 -22.115 1.00 87.38 214 LYS A O 1
ATOM 1811 N N . TYR A 1 215 ? 1.166 -12.630 -20.358 1.00 85.44 215 TYR A N 1
ATOM 1812 C CA . TYR A 1 215 ? 0.276 -11.731 -21.100 1.00 85.44 215 TYR A CA 1
ATOM 1813 C C . TYR A 1 215 ? 0.092 -10.392 -20.392 1.00 85.44 215 TYR A C 1
ATOM 1815 O O . TYR A 1 215 ? -0.230 -10.349 -19.200 1.00 85.44 215 TYR A O 1
ATOM 1823 N N . MET A 1 216 ? 0.249 -9.303 -21.143 1.00 89.12 216 MET A N 1
ATOM 1824 C CA . MET A 1 216 ? 0.069 -7.941 -20.648 1.00 89.12 216 MET A CA 1
ATOM 1825 C C . MET A 1 216 ? -0.605 -7.061 -21.697 1.00 89.12 216 MET A C 1
ATOM 1827 O O . MET A 1 216 ? -0.137 -6.945 -22.829 1.00 89.12 216 MET A O 1
ATOM 1831 N N . SER A 1 217 ? -1.665 -6.377 -21.275 1.00 88.44 217 SER A N 1
ATOM 1832 C CA . SER A 1 217 ? -2.287 -5.278 -22.014 1.00 88.44 217 SER A CA 1
ATOM 1833 C C . SER A 1 217 ? -2.163 -3.966 -21.235 1.00 88.44 217 SER A C 1
ATOM 1835 O O . SER A 1 217 ? -2.614 -3.876 -20.091 1.00 88.44 217 SER A O 1
ATOM 1837 N N . LEU A 1 218 ? -1.555 -2.942 -21.842 1.00 88.06 218 LEU A N 1
ATOM 1838 C CA . LEU A 1 218 ? -1.468 -1.589 -21.279 1.00 88.06 218 LEU A CA 1
ATOM 1839 C C . LEU A 1 218 ? -2.076 -0.568 -22.237 1.00 88.06 218 LEU A C 1
ATOM 1841 O O . LEU A 1 218 ? -1.682 -0.485 -23.402 1.00 88.06 218 LEU A O 1
ATOM 1845 N N . LYS A 1 219 ? -3.009 0.251 -21.737 1.00 86.81 219 LYS A N 1
ATOM 1846 C CA . LYS A 1 219 ? -3.617 1.312 -22.554 1.00 86.81 219 LYS A CA 1
ATOM 1847 C C . LYS A 1 219 ? -2.845 2.628 -22.468 1.00 86.81 219 LYS A C 1
ATOM 1849 O O . LYS A 1 219 ? -2.420 3.114 -23.508 1.00 86.81 219 LYS A O 1
ATOM 1854 N N . TYR A 1 220 ? -2.665 3.170 -21.264 1.00 84.19 220 TYR A N 1
ATOM 1855 C CA . TYR A 1 220 ? -1.957 4.426 -21.013 1.00 84.19 220 TYR A CA 1
ATOM 1856 C C . TYR A 1 220 ? -0.916 4.247 -19.913 1.00 84.19 220 TYR A C 1
ATOM 1858 O O . TYR A 1 220 ? -1.252 3.860 -18.788 1.00 84.19 220 TYR A O 1
ATOM 1866 N N . MET A 1 221 ? 0.337 4.566 -20.227 1.00 88.12 221 MET A N 1
ATOM 1867 C CA . MET A 1 221 ? 1.428 4.520 -19.265 1.00 88.12 221 MET A CA 1
ATOM 1868 C C . MET A 1 221 ? 2.341 5.741 -19.384 1.00 88.12 221 MET A C 1
ATOM 1870 O O . MET A 1 221 ? 2.809 6.074 -20.470 1.00 88.12 221 MET A O 1
ATOM 1874 N N . SER A 1 222 ? 2.616 6.381 -18.251 1.00 87.00 222 SER A N 1
ATOM 1875 C CA . SER A 1 222 ? 3.687 7.363 -18.113 1.00 87.00 222 SER A CA 1
ATOM 1876 C C . SER A 1 222 ? 4.711 6.863 -17.106 1.00 87.00 222 SER A C 1
ATOM 1878 O O . SER A 1 222 ? 4.365 6.468 -15.988 1.00 87.00 222 SER A O 1
ATOM 1880 N N . LEU A 1 223 ? 5.983 6.869 -17.498 1.00 87.06 223 LEU A N 1
ATOM 1881 C CA . LEU A 1 223 ? 7.066 6.466 -16.618 1.00 87.06 223 LEU A CA 1
ATOM 1882 C C . LEU A 1 223 ? 8.288 7.378 -16.736 1.00 87.06 223 LEU A C 1
ATOM 1884 O O . LEU A 1 223 ? 8.769 7.682 -17.828 1.00 87.06 223 LEU A O 1
ATOM 1888 N N . LYS A 1 224 ? 8.806 7.818 -15.581 1.00 84.56 224 LYS A N 1
ATOM 1889 C CA . LYS A 1 224 ? 9.977 8.702 -15.533 1.00 84.56 224 LYS A CA 1
ATOM 1890 C C . LYS A 1 224 ? 11.294 7.923 -15.534 1.00 84.56 224 LYS A C 1
ATOM 1892 O O . LYS A 1 224 ? 12.107 8.166 -16.416 1.00 84.56 224 LYS A O 1
ATOM 1897 N N . TYR A 1 225 ? 11.489 7.005 -14.588 1.00 82.31 225 TYR A N 1
ATOM 1898 C CA . TYR A 1 225 ? 12.722 6.225 -14.445 1.00 82.31 225 TYR A CA 1
ATOM 1899 C C . TYR A 1 225 ? 12.431 4.738 -14.253 1.00 82.31 225 TYR A C 1
ATOM 1901 O O . TYR A 1 225 ? 11.677 4.352 -13.353 1.00 82.31 225 TYR A O 1
ATOM 1909 N N . MET A 1 226 ? 13.069 3.907 -15.075 1.00 87.19 226 MET A N 1
ATOM 1910 C CA . MET A 1 226 ? 12.993 2.452 -14.998 1.00 87.19 226 MET A CA 1
ATOM 1911 C C . MET A 1 226 ? 14.377 1.822 -15.112 1.00 87.19 226 MET A C 1
ATOM 1913 O O . MET A 1 226 ? 1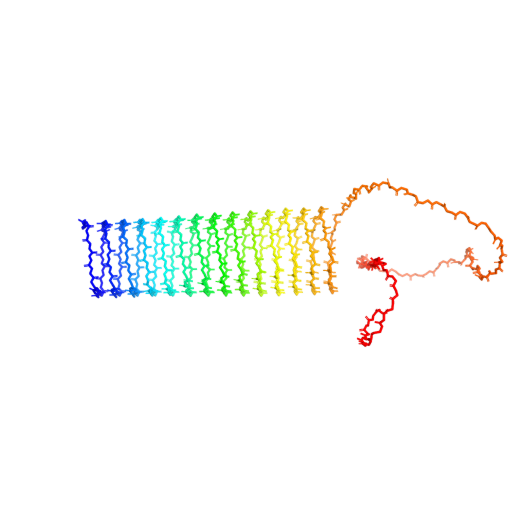5.155 2.152 -16.006 1.00 87.19 226 MET A O 1
ATOM 1917 N N . SER A 1 227 ? 14.649 0.855 -14.239 1.00 87.69 227 SER A N 1
ATOM 1918 C CA . SER A 1 227 ? 15.789 -0.047 -14.371 1.00 87.69 227 SER A CA 1
ATOM 1919 C C . SER A 1 227 ? 15.334 -1.494 -14.261 1.00 87.69 227 SER A C 1
ATOM 1921 O O . SER A 1 227 ? 14.823 -1.903 -13.215 1.00 87.69 227 SER A O 1
ATOM 1923 N N . LEU A 1 228 ? 15.510 -2.266 -15.337 1.00 86.31 228 LEU A N 1
ATOM 1924 C CA . LEU A 1 228 ? 15.217 -3.699 -15.368 1.00 86.31 228 LEU A CA 1
ATOM 1925 C C . LEU A 1 228 ? 16.498 -4.494 -15.648 1.00 86.31 228 LEU A C 1
ATOM 1927 O O . LEU A 1 228 ? 17.245 -4.180 -16.577 1.00 86.31 228 LEU A O 1
ATOM 1931 N N . LYS A 1 229 ? 16.753 -5.549 -14.863 1.00 84.75 229 LYS A N 1
ATOM 1932 C CA . LYS A 1 229 ? 17.906 -6.437 -15.103 1.00 84.75 229 LYS A CA 1
ATOM 1933 C C . LYS A 1 229 ? 17.557 -7.631 -15.985 1.00 84.75 229 LYS A C 1
ATOM 1935 O O . LYS A 1 229 ? 18.153 -7.746 -17.043 1.00 84.75 229 LYS A O 1
ATOM 1940 N N . TYR A 1 230 ? 16.624 -8.480 -15.562 1.00 84.62 230 TYR A N 1
ATOM 1941 C CA . TYR A 1 230 ? 16.230 -9.695 -16.277 1.00 84.62 230 TYR A CA 1
ATOM 1942 C C . TYR A 1 230 ? 14.723 -9.725 -16.489 1.00 84.62 230 TYR A C 1
ATOM 1944 O O . TYR A 1 230 ? 13.947 -9.758 -15.528 1.00 84.62 230 TYR A O 1
ATOM 1952 N N . VAL A 1 231 ? 14.313 -9.714 -17.751 1.00 85.75 231 VAL A N 1
ATOM 1953 C CA . VAL A 1 231 ? 12.909 -9.624 -18.140 1.00 85.75 231 VAL A CA 1
ATOM 1954 C C . VAL A 1 231 ? 12.614 -10.643 -19.232 1.00 85.75 231 VAL A C 1
ATOM 1956 O O . VAL A 1 231 ? 13.288 -10.678 -20.258 1.00 85.75 231 VAL A O 1
ATOM 1959 N N . SER A 1 232 ? 11.588 -11.461 -19.015 1.00 87.88 232 SER A N 1
ATOM 1960 C CA . SER A 1 232 ? 11.055 -12.374 -20.023 1.00 87.88 232 SER A CA 1
ATOM 1961 C C . SER A 1 232 ? 9.562 -12.153 -20.207 1.00 87.88 232 SER A C 1
ATOM 1963 O O . SER A 1 232 ? 8.782 -12.269 -19.257 1.00 87.88 232 SER A O 1
ATOM 1965 N N . LEU A 1 233 ? 9.171 -11.823 -21.435 1.00 86.44 233 LEU A N 1
ATOM 1966 C CA . LEU A 1 233 ? 7.815 -11.450 -21.814 1.00 86.44 233 LEU A CA 1
ATOM 1967 C C . LEU A 1 233 ? 7.365 -12.297 -23.011 1.00 86.44 233 LEU A C 1
ATOM 1969 O O . LEU A 1 233 ? 8.059 -12.378 -24.023 1.00 86.44 233 LEU A O 1
ATOM 1973 N N . LYS A 1 234 ? 6.190 -12.937 -22.933 1.00 84.12 234 LYS A N 1
ATOM 1974 C CA . LYS A 1 234 ? 5.656 -13.683 -24.092 1.00 84.12 234 LYS A CA 1
ATOM 1975 C C . LYS A 1 234 ? 4.795 -12.804 -24.996 1.00 84.12 234 LYS A C 1
ATOM 1977 O O . LYS A 1 234 ? 5.104 -12.707 -26.175 1.00 84.12 234 LYS A O 1
ATOM 1982 N N . TYR A 1 235 ? 3.765 -12.163 -24.451 1.00 83.38 235 TYR A N 1
ATOM 1983 C CA . TYR A 1 235 ? 2.820 -11.352 -25.220 1.00 83.38 235 TYR A CA 1
ATOM 1984 C C . TYR A 1 235 ? 2.594 -9.991 -24.568 1.00 83.38 235 TYR A C 1
ATOM 1986 O O . TYR A 1 235 ? 2.156 -9.904 -23.416 1.00 83.38 235 TYR A O 1
ATOM 1994 N N . MET A 1 236 ? 2.853 -8.935 -25.336 1.00 85.19 236 MET A N 1
ATOM 1995 C CA . MET A 1 236 ? 2.721 -7.547 -24.911 1.00 85.19 236 MET A CA 1
ATOM 1996 C C . MET A 1 236 ? 1.916 -6.739 -25.931 1.00 85.19 236 MET A C 1
ATOM 1998 O O . MET A 1 236 ? 2.238 -6.728 -27.116 1.00 85.19 236 MET A O 1
ATOM 2002 N N . SER A 1 237 ? 0.908 -6.010 -25.453 1.00 87.00 237 SER A N 1
ATOM 2003 C CA . SER A 1 237 ? 0.157 -5.027 -26.242 1.00 87.00 237 SER A CA 1
ATOM 2004 C C . SER A 1 237 ? 0.150 -3.680 -25.529 1.00 87.00 237 SER A C 1
ATOM 2006 O O . SER A 1 237 ? -0.429 -3.570 -24.442 1.00 87.00 237 SER A O 1
ATOM 2008 N N . LEU A 1 238 ? 0.743 -2.652 -26.143 1.00 85.50 238 LEU A N 1
ATOM 2009 C CA . LEU A 1 238 ? 0.797 -1.286 -25.612 1.00 85.50 238 LEU A CA 1
ATOM 2010 C C . LEU A 1 238 ? 0.180 -0.292 -26.608 1.00 85.50 238 LEU A C 1
ATOM 2012 O O . LEU A 1 238 ? 0.556 -0.261 -27.779 1.00 85.50 238 LEU A O 1
ATOM 2016 N N . LYS A 1 239 ? -0.753 0.558 -26.153 1.00 81.00 239 LYS A N 1
ATOM 2017 C CA . LYS A 1 239 ? -1.379 1.571 -27.028 1.00 81.00 239 LYS A CA 1
ATOM 2018 C C . LYS A 1 239 ? -0.733 2.952 -26.910 1.00 81.00 239 LYS A C 1
ATOM 2020 O O . LYS A 1 239 ? -0.387 3.512 -27.940 1.00 81.00 239 LYS A O 1
ATOM 2025 N N . TYR A 1 240 ? -0.574 3.482 -25.696 1.00 83.50 240 TYR A N 1
ATOM 2026 C CA . TYR A 1 240 ? 0.023 4.796 -25.437 1.00 83.50 240 TYR A CA 1
ATOM 2027 C C . TYR A 1 240 ? 1.018 4.718 -24.287 1.00 83.50 240 TYR A C 1
ATOM 2029 O O . TYR A 1 240 ? 0.637 4.473 -23.137 1.00 83.50 240 TYR A O 1
ATOM 2037 N N . VAL A 1 241 ? 2.289 4.958 -24.585 1.00 82.69 241 VAL A N 1
ATOM 2038 C CA . VAL A 1 241 ? 3.343 4.924 -23.575 1.00 82.69 241 VAL A CA 1
ATOM 2039 C C . VAL A 1 241 ? 4.297 6.095 -23.750 1.00 82.69 241 VAL A C 1
ATOM 2041 O O . VAL A 1 241 ? 4.750 6.397 -24.850 1.00 82.69 241 VAL A O 1
ATOM 2044 N N . SER A 1 242 ? 4.637 6.716 -22.629 1.00 85.31 242 SER A N 1
ATOM 2045 C CA . SER A 1 242 ? 5.664 7.743 -22.519 1.00 85.31 242 SER A CA 1
ATOM 2046 C C . SER A 1 242 ? 6.710 7.295 -21.505 1.00 85.31 242 SER A C 1
ATOM 2048 O O . SER A 1 242 ? 6.387 7.152 -20.322 1.00 85.31 242 SER A O 1
ATOM 2050 N N . LEU A 1 243 ? 7.952 7.074 -21.952 1.0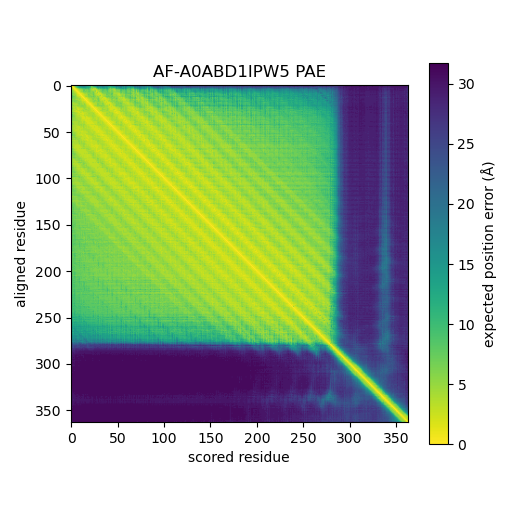0 83.81 243 LEU A N 1
ATOM 2051 C CA . LEU A 1 243 ? 9.087 6.760 -21.076 1.00 83.81 243 LEU A CA 1
ATOM 2052 C C . LEU A 1 243 ? 10.166 7.835 -21.211 1.00 83.81 243 LEU A C 1
ATOM 2054 O O . LEU A 1 243 ? 10.562 8.194 -22.318 1.00 83.81 243 LEU A O 1
ATOM 2058 N N . LYS A 1 244 ? 10.679 8.337 -20.084 1.00 80.06 244 LYS A N 1
ATOM 2059 C CA . LYS A 1 244 ? 11.801 9.291 -20.106 1.00 80.06 244 LYS A CA 1
ATOM 2060 C C . LYS A 1 244 ? 13.154 8.595 -20.020 1.00 80.06 244 LYS A C 1
ATOM 2062 O O . LYS A 1 244 ? 13.948 8.767 -20.930 1.00 80.06 244 LYS A O 1
ATOM 2067 N N . TYR A 1 245 ? 13.397 7.818 -18.968 1.00 80.44 245 TYR A N 1
ATOM 2068 C CA . TYR A 1 245 ? 14.671 7.133 -18.741 1.00 80.44 245 TYR A CA 1
ATOM 2069 C C . TYR A 1 245 ? 14.442 5.648 -18.497 1.00 80.44 245 TYR A C 1
ATOM 2071 O O . TYR A 1 245 ? 13.792 5.259 -17.521 1.00 80.44 245 TYR A O 1
ATOM 2079 N N . VAL A 1 246 ? 15.001 4.817 -19.371 1.00 81.06 246 VAL A N 1
ATOM 2080 C CA . VAL A 1 246 ? 14.877 3.362 -19.296 1.00 81.06 246 VAL A CA 1
ATOM 2081 C C . VAL A 1 246 ? 16.251 2.726 -19.436 1.00 81.06 246 VAL A C 1
ATOM 2083 O O . VAL A 1 246 ? 16.963 2.992 -20.395 1.00 81.06 246 VAL A O 1
ATOM 2086 N N . SER A 1 247 ? 16.604 1.855 -18.494 1.00 83.94 247 SER A N 1
ATOM 2087 C CA . SER A 1 247 ? 17.795 1.006 -18.580 1.00 83.94 247 SER A CA 1
ATOM 2088 C C . SER A 1 247 ? 17.389 -0.464 -18.533 1.00 83.94 247 SER A C 1
ATOM 2090 O O . SER A 1 247 ? 16.731 -0.896 -17.582 1.00 83.94 247 SER A O 1
ATOM 2092 N N . LEU A 1 248 ? 17.771 -1.233 -19.554 1.00 81.94 248 LEU A N 1
ATOM 2093 C CA . LEU A 1 248 ? 17.510 -2.671 -19.658 1.00 81.94 248 LEU A CA 1
ATOM 2094 C C . LEU A 1 248 ? 18.825 -3.423 -19.862 1.00 81.94 248 LEU A C 1
ATOM 2096 O O . LEU A 1 248 ? 19.588 -3.110 -20.774 1.00 81.94 248 LEU A O 1
ATOM 2100 N N . LYS A 1 249 ? 19.089 -4.438 -19.031 1.00 78.56 249 LYS A N 1
ATOM 2101 C CA . LYS A 1 249 ? 20.269 -5.302 -19.219 1.00 78.56 249 LYS A CA 1
ATOM 2102 C C . LYS A 1 249 ? 19.969 -6.522 -20.082 1.00 78.56 249 LYS A C 1
ATOM 2104 O O . LYS A 1 249 ? 20.615 -6.676 -21.104 1.00 78.56 249 LYS A O 1
ATOM 2109 N N . TYR A 1 250 ? 19.012 -7.350 -19.676 1.00 78.00 250 TYR A N 1
ATOM 2110 C CA . TYR A 1 250 ? 18.638 -8.585 -20.360 1.00 78.00 250 TYR A CA 1
ATOM 2111 C C . TYR A 1 250 ? 17.127 -8.637 -20.546 1.00 78.00 250 TYR A C 1
ATOM 2113 O O . TYR A 1 250 ? 16.363 -8.666 -19.573 1.00 78.00 250 TYR A O 1
ATOM 2121 N N . MET A 1 251 ? 16.696 -8.657 -21.801 1.00 80.81 251 MET A N 1
ATOM 2122 C CA . MET A 1 251 ? 15.288 -8.666 -22.168 1.00 80.81 251 MET A CA 1
ATOM 2123 C C . MET A 1 251 ? 15.042 -9.712 -23.254 1.00 80.81 251 MET A C 1
ATOM 2125 O O . MET A 1 251 ? 15.699 -9.689 -24.287 1.00 80.81 251 MET A O 1
ATOM 2129 N N . SER A 1 252 ? 14.085 -10.608 -23.020 1.00 82.06 252 SER A N 1
ATOM 2130 C CA . SER A 1 252 ? 13.561 -11.524 -24.036 1.00 82.06 252 SER A CA 1
ATOM 2131 C C . SER A 1 252 ? 12.073 -11.277 -24.251 1.00 82.06 252 SER A C 1
ATOM 2133 O O . SER A 1 252 ? 11.288 -11.265 -23.296 1.00 82.06 252 SER A O 1
ATOM 2135 N N . LEU A 1 253 ? 11.675 -11.095 -25.508 1.00 80.06 253 LEU A N 1
ATOM 2136 C CA . LEU A 1 253 ? 10.292 -10.843 -25.892 1.00 80.06 253 LEU A CA 1
ATOM 2137 C C . LEU A 1 253 ? 9.915 -11.647 -27.131 1.00 80.06 253 LEU A C 1
ATOM 2139 O O . LEU A 1 253 ? 10.578 -11.571 -28.163 1.00 80.06 253 LEU A O 1
ATOM 2143 N N . LYS A 1 254 ? 8.812 -12.398 -27.043 1.00 78.06 254 LYS A N 1
ATOM 2144 C CA . LYS A 1 254 ? 8.310 -13.154 -28.200 1.00 78.06 254 LYS A CA 1
ATOM 2145 C C . LYS A 1 254 ? 7.416 -12.307 -29.099 1.00 78.06 254 LYS A C 1
ATOM 2147 O O . LYS A 1 254 ? 7.702 -12.209 -30.282 1.00 78.06 254 LYS A O 1
ATOM 2152 N N . TYR A 1 255 ? 6.371 -11.699 -28.543 1.00 76.06 255 TYR A N 1
ATOM 2153 C CA . TYR A 1 255 ? 5.385 -10.939 -29.307 1.00 76.06 255 TYR A CA 1
ATOM 2154 C C . TYR A 1 255 ? 5.131 -9.573 -28.684 1.00 76.06 255 TYR A C 1
ATOM 2156 O O . TYR A 1 255 ? 4.772 -9.464 -27.504 1.00 76.06 255 TYR A O 1
ATOM 2164 N N . MET A 1 256 ? 5.260 -8.537 -29.507 1.00 80.06 256 MET A N 1
ATOM 2165 C CA . MET A 1 256 ? 4.969 -7.158 -29.151 1.00 80.06 256 MET A CA 1
ATOM 2166 C C . MET A 1 256 ? 4.060 -6.506 -30.186 1.00 80.06 256 MET A C 1
ATOM 2168 O O . MET A 1 256 ? 4.315 -6.598 -31.383 1.00 80.06 256 MET A O 1
ATOM 2172 N N . SER A 1 257 ? 3.052 -5.781 -29.715 1.00 81.75 257 SER A N 1
ATOM 2173 C CA . SER A 1 257 ? 2.312 -4.810 -30.521 1.00 81.75 257 SER A CA 1
ATOM 2174 C C . SER A 1 257 ? 2.350 -3.446 -29.844 1.00 81.75 257 SER A C 1
ATOM 2176 O O . SER A 1 257 ? 2.020 -3.322 -28.658 1.00 81.75 257 SER A O 1
ATOM 2178 N N . LEU A 1 258 ? 2.773 -2.426 -30.591 1.00 78.88 258 LEU A N 1
ATOM 2179 C CA . LEU A 1 258 ? 2.839 -1.040 -30.134 1.00 78.88 258 LEU A CA 1
ATOM 2180 C C . LEU A 1 258 ? 2.098 -0.125 -31.101 1.00 78.88 258 LEU A C 1
ATOM 2182 O O . LEU A 1 258 ? 2.327 -0.171 -32.310 1.00 78.88 258 LEU A O 1
ATOM 2186 N N . LYS A 1 259 ? 1.252 0.757 -30.560 1.00 74.81 259 LYS A N 1
ATOM 2187 C CA . LYS A 1 259 ? 0.603 1.798 -31.369 1.00 74.81 259 LYS A CA 1
ATOM 2188 C C . LYS A 1 259 ? 1.331 3.140 -31.290 1.00 74.81 259 LYS A C 1
ATOM 2190 O O . LYS A 1 259 ? 1.763 3.633 -32.323 1.00 74.81 259 LYS A O 1
ATOM 2195 N N . TYR A 1 260 ? 1.478 3.697 -30.086 1.00 76.62 260 TYR A N 1
ATOM 2196 C CA . TYR A 1 260 ? 2.124 4.989 -29.850 1.00 76.62 260 TYR A CA 1
ATOM 2197 C C . TYR A 1 260 ? 3.110 4.909 -28.685 1.00 76.62 260 TYR A C 1
ATOM 2199 O O . TYR A 1 260 ? 2.740 4.578 -27.552 1.00 76.62 260 TYR A O 1
ATOM 2207 N N . MET A 1 261 ? 4.361 5.265 -28.967 1.00 76.12 261 MET A N 1
ATOM 2208 C CA . MET A 1 261 ? 5.451 5.308 -27.998 1.00 76.12 261 MET A CA 1
ATOM 2209 C C . MET A 1 261 ? 6.212 6.626 -28.132 1.00 76.12 261 MET A C 1
ATOM 2211 O O . MET A 1 261 ? 6.599 7.001 -29.234 1.00 76.12 261 MET A O 1
ATOM 2215 N N . SER A 1 262 ? 6.483 7.286 -27.006 1.00 77.75 262 SER A N 1
ATOM 2216 C CA . SER A 1 262 ? 7.510 8.328 -26.907 1.00 77.75 262 SER A CA 1
ATOM 2217 C C . SER A 1 262 ? 8.596 7.892 -25.928 1.00 77.75 262 SER A C 1
ATOM 2219 O O . SER A 1 262 ? 8.302 7.446 -24.814 1.00 77.75 262 SER A O 1
ATOM 2221 N N . LEU A 1 263 ? 9.853 8.005 -26.357 1.00 75.75 263 LEU A N 1
ATOM 2222 C CA . LEU A 1 263 ? 11.045 7.642 -25.593 1.00 75.75 263 LEU A CA 1
ATOM 2223 C C . LEU A 1 263 ? 12.038 8.805 -25.659 1.00 75.75 263 LEU A C 1
ATOM 2225 O O . LEU A 1 263 ? 12.222 9.371 -26.732 1.00 75.75 263 LEU A O 1
ATOM 2229 N N . LYS A 1 264 ? 12.663 9.164 -24.531 1.00 72.81 264 LYS A N 1
ATOM 2230 C CA . LYS A 1 264 ? 13.757 10.154 -24.522 1.00 72.81 264 LYS A CA 1
ATOM 2231 C C . LYS A 1 264 ? 15.127 9.491 -24.423 1.00 72.81 264 LYS A C 1
ATOM 2233 O O . LYS A 1 264 ? 15.940 9.632 -25.320 1.00 72.81 264 LYS A O 1
ATOM 2238 N N . TYR A 1 265 ? 15.357 8.735 -23.353 1.00 73.19 265 TYR A N 1
ATOM 2239 C CA . TYR A 1 265 ? 16.636 8.095 -23.067 1.00 73.19 265 TYR A CA 1
ATOM 2240 C C . TYR A 1 265 ? 16.444 6.611 -22.799 1.00 73.19 265 TYR A C 1
ATOM 2242 O O . TYR A 1 265 ? 15.672 6.209 -21.917 1.00 73.19 265 TYR A O 1
ATOM 2250 N N . VAL A 1 266 ? 17.180 5.796 -23.548 1.00 75.44 266 VAL A N 1
ATOM 2251 C CA . VAL A 1 266 ? 17.152 4.342 -23.431 1.00 75.44 266 VAL A CA 1
ATOM 2252 C C . VAL A 1 266 ? 18.578 3.812 -23.480 1.00 75.44 266 VAL A C 1
ATOM 2254 O O . VAL A 1 266 ? 19.321 4.131 -24.399 1.00 75.44 266 VAL A O 1
ATOM 2257 N N . SER A 1 267 ? 18.945 2.980 -22.507 1.00 77.56 267 SER A N 1
ATOM 2258 C CA . SER A 1 267 ? 20.163 2.171 -22.548 1.00 77.56 267 SER A CA 1
ATOM 2259 C C . SER A 1 267 ? 19.807 0.687 -22.544 1.00 77.56 267 SER A C 1
ATOM 2261 O O . SER A 1 267 ? 19.086 0.205 -21.665 1.00 77.56 267 SER A O 1
ATOM 2263 N N . LEU A 1 268 ? 20.295 -0.035 -23.552 1.00 76.81 268 LEU A N 1
ATOM 2264 C CA . LEU A 1 268 ? 20.063 -1.464 -23.759 1.00 76.81 268 LEU A CA 1
ATOM 2265 C C . LEU A 1 268 ? 21.416 -2.174 -23.815 1.00 76.81 268 LEU A C 1
ATOM 2267 O O . LEU A 1 268 ? 22.359 -1.631 -24.381 1.00 76.81 268 LEU A O 1
ATOM 2271 N N . LYS A 1 269 ? 21.514 -3.372 -23.230 1.00 73.25 269 LYS A N 1
ATOM 2272 C CA . LYS A 1 269 ? 22.676 -4.253 -23.434 1.00 73.25 269 LYS A CA 1
ATOM 2273 C C . LYS A 1 269 ? 22.310 -5.454 -24.297 1.00 73.25 269 LYS A C 1
ATOM 2275 O O . LYS A 1 269 ? 22.737 -5.541 -25.435 1.00 73.25 269 LYS A O 1
ATOM 2280 N N . TYR A 1 270 ? 21.464 -6.337 -23.772 1.00 71.38 270 TYR A N 1
ATOM 2281 C CA . TYR A 1 270 ? 21.073 -7.578 -24.432 1.00 71.38 270 TYR A CA 1
ATOM 2282 C C . TYR A 1 270 ? 19.558 -7.655 -24.569 1.00 71.38 270 TYR A C 1
ATOM 2284 O O . TYR A 1 270 ? 18.816 -7.679 -23.579 1.00 71.38 270 TYR A O 1
ATOM 2292 N N . VAL A 1 271 ? 19.097 -7.690 -25.815 1.00 74.06 271 VAL A N 1
ATOM 2293 C CA . VAL A 1 271 ? 17.679 -7.684 -26.165 1.00 74.06 271 VAL A CA 1
ATOM 2294 C C . VAL A 1 271 ? 17.446 -8.713 -27.263 1.00 74.06 271 VAL A C 1
ATOM 2296 O O . VAL A 1 271 ? 18.036 -8.608 -28.329 1.00 74.06 271 VAL A O 1
ATOM 2299 N N . SER A 1 272 ? 16.569 -9.687 -27.014 1.00 76.00 272 SER A N 1
ATOM 2300 C CA . SER A 1 272 ? 16.100 -10.638 -28.024 1.00 76.00 272 SER A CA 1
ATOM 2301 C C . SER A 1 272 ? 14.612 -10.437 -28.305 1.00 76.00 272 SER A C 1
ATOM 2303 O O . SER A 1 272 ? 13.776 -10.448 -27.394 1.00 76.00 272 SER A O 1
ATOM 2305 N N . LEU A 1 273 ? 14.284 -10.230 -29.581 1.00 76.50 273 LEU A N 1
ATOM 2306 C CA . LEU A 1 273 ? 12.935 -9.984 -30.089 1.00 76.50 273 LEU A CA 1
ATOM 2307 C C . LEU A 1 273 ? 12.633 -11.012 -31.180 1.00 76.50 273 LEU A C 1
ATOM 2309 O O . LEU A 1 273 ? 13.485 -11.248 -32.028 1.00 76.50 273 LEU A O 1
ATOM 2313 N N . LYS A 1 274 ? 11.439 -11.618 -31.167 1.00 68.69 274 LYS A N 1
ATOM 2314 C CA . LYS A 1 274 ? 10.985 -12.464 -32.289 1.00 68.69 274 LYS A CA 1
ATOM 2315 C C . LYS A 1 274 ? 10.029 -11.722 -33.216 1.00 68.69 274 LYS A C 1
ATOM 2317 O O . LYS A 1 274 ? 10.301 -11.598 -34.398 1.00 68.69 274 LYS A O 1
ATOM 2322 N N . TYR A 1 275 ? 8.929 -11.207 -32.671 1.00 68.56 275 TYR A N 1
ATOM 2323 C CA . TYR A 1 275 ? 7.880 -10.555 -33.450 1.00 68.56 275 TYR A CA 1
ATOM 2324 C C . TYR A 1 275 ? 7.493 -9.214 -32.834 1.00 68.56 275 TYR A C 1
ATOM 2326 O O . TYR A 1 275 ? 7.097 -9.137 -31.664 1.00 68.56 275 TYR A O 1
ATOM 2334 N N . VAL A 1 276 ? 7.574 -8.156 -33.640 1.00 72.25 276 VAL A N 1
ATOM 2335 C CA . VAL A 1 276 ? 7.242 -6.785 -33.244 1.00 72.25 276 VAL A CA 1
ATOM 2336 C C . VAL A 1 276 ? 6.387 -6.148 -34.334 1.00 72.25 276 VAL A C 1
ATOM 2338 O O . VAL A 1 276 ? 6.802 -6.088 -35.484 1.00 72.25 276 VAL A O 1
ATOM 2341 N N . SER A 1 277 ? 5.205 -5.648 -33.969 1.00 74.38 277 SER A N 1
ATOM 2342 C CA . SER A 1 277 ? 4.386 -4.794 -34.834 1.00 74.38 277 SER A CA 1
ATOM 2343 C C . SER A 1 277 ? 4.348 -3.361 -34.300 1.00 74.38 277 SER A C 1
ATOM 2345 O O . SER A 1 277 ? 4.061 -3.126 -33.120 1.00 74.38 277 SER A O 1
ATOM 2347 N N . LEU A 1 278 ? 4.651 -2.399 -35.175 1.00 70.88 278 LEU A N 1
ATOM 2348 C CA . LEU A 1 278 ? 4.712 -0.966 -34.880 1.00 70.88 278 LEU A CA 1
ATOM 2349 C C . LEU A 1 278 ? 3.793 -0.214 -35.840 1.00 70.88 278 LEU A C 1
ATOM 2351 O O . LEU A 1 278 ? 3.739 -0.553 -37.018 1.00 70.88 278 LEU A O 1
ATOM 2355 N N . LYS A 1 279 ? 3.084 0.808 -35.347 1.00 56.41 279 LYS A N 1
ATOM 2356 C CA . LYS A 1 279 ? 2.310 1.709 -36.217 1.00 56.41 279 LYS A CA 1
ATOM 2357 C C . LYS A 1 279 ? 2.865 3.136 -36.291 1.00 56.41 279 LYS A C 1
ATOM 2359 O O . LYS A 1 279 ? 2.771 3.703 -37.364 1.00 56.41 279 LYS A O 1
ATOM 2364 N N . TYR A 1 280 ? 3.471 3.695 -35.233 1.00 52.22 280 TYR A N 1
ATOM 2365 C CA . TYR A 1 280 ? 4.106 5.031 -35.259 1.00 52.22 280 TYR A CA 1
ATOM 2366 C C . TYR A 1 280 ? 5.205 5.194 -34.186 1.00 52.22 280 TYR A C 1
ATOM 2368 O O . TYR A 1 280 ? 5.040 4.727 -33.053 1.00 52.22 280 TYR A O 1
ATOM 2376 N N . GLN A 1 281 ? 6.293 5.907 -34.516 1.00 53.22 281 GLN A N 1
ATOM 2377 C CA . GLN A 1 281 ? 7.369 6.303 -33.591 1.00 53.22 281 GLN A CA 1
ATOM 2378 C C . GLN A 1 281 ? 7.839 7.744 -33.853 1.00 53.22 281 GLN A C 1
ATOM 2380 O O . GLN A 1 281 ? 7.920 8.169 -34.998 1.00 53.22 281 GLN A O 1
ATOM 2385 N N . ALA A 1 282 ? 8.198 8.467 -32.787 1.00 41.97 282 ALA A N 1
ATOM 2386 C CA . ALA A 1 282 ? 8.984 9.699 -32.856 1.00 41.97 282 ALA A CA 1
ATOM 2387 C C . ALA A 1 282 ? 10.250 9.499 -32.009 1.00 41.97 282 ALA A C 1
ATOM 2389 O O . ALA A 1 282 ? 10.155 9.260 -30.800 1.00 41.97 282 ALA A O 1
ATOM 2390 N N . TRP A 1 283 ? 11.421 9.543 -32.646 1.00 38.44 283 TRP A N 1
ATOM 2391 C CA . TRP A 1 283 ? 12.727 9.308 -32.025 1.00 38.44 283 TRP A CA 1
ATOM 2392 C C . TRP A 1 283 ? 13.607 10.552 -32.211 1.00 38.44 283 TRP A C 1
ATOM 2394 O O . TRP A 1 283 ? 13.662 11.100 -33.307 1.00 38.44 283 TRP A O 1
ATOM 2404 N N . ARG A 1 284 ? 14.277 11.024 -31.152 1.00 33.22 284 ARG A N 1
ATOM 2405 C CA . ARG A 1 284 ? 15.344 12.039 -31.243 1.00 33.22 284 ARG A CA 1
ATOM 2406 C C . ARG A 1 284 ? 16.528 11.593 -30.378 1.00 33.22 284 ARG A C 1
ATOM 2408 O O . ARG A 1 284 ? 16.450 11.747 -29.159 1.00 33.22 284 ARG A O 1
ATOM 2415 N N . PRO A 1 285 ? 17.592 11.02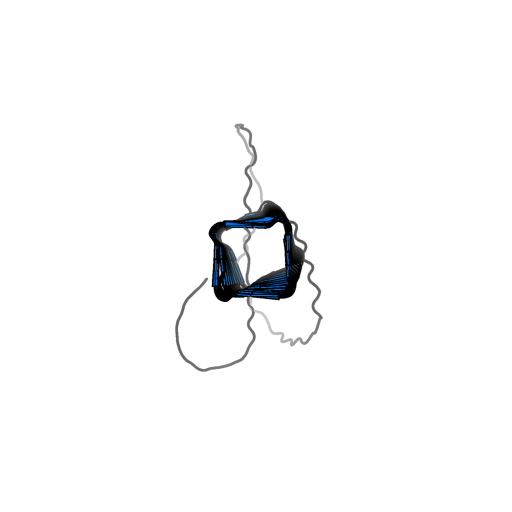4 -30.962 1.00 37.34 285 PRO A N 1
ATOM 2416 C CA . PRO A 1 285 ? 18.837 10.782 -30.248 1.00 37.34 285 PRO A CA 1
ATOM 2417 C C . PRO A 1 285 ? 19.634 12.094 -30.156 1.00 37.34 285 PRO A C 1
ATOM 2419 O O . PRO A 1 285 ? 19.838 12.770 -31.156 1.00 37.34 285 PRO A O 1
ATOM 2422 N N . GLN A 1 286 ? 20.097 12.459 -28.963 1.00 34.59 286 GLN A N 1
ATOM 2423 C CA . GLN A 1 286 ? 21.191 13.420 -28.791 1.00 34.59 286 GLN A CA 1
ATOM 2424 C C . GLN A 1 286 ? 22.328 12.677 -28.093 1.00 34.59 286 GLN A C 1
ATOM 2426 O O . GLN A 1 286 ? 22.172 12.237 -26.951 1.00 34.59 286 GLN A O 1
ATOM 2431 N N . ALA A 1 287 ? 23.435 12.487 -28.809 1.00 35.25 287 ALA A N 1
ATOM 2432 C CA . ALA A 1 287 ? 24.700 12.043 -28.242 1.00 35.25 287 ALA A CA 1
ATOM 2433 C C . ALA A 1 287 ? 25.430 13.266 -27.659 1.00 35.25 287 ALA A C 1
ATOM 2435 O O . ALA A 1 287 ? 25.447 14.323 -28.284 1.00 35.25 287 ALA A O 1
ATOM 2436 N N . LEU A 1 288 ? 25.999 13.141 -26.460 1.00 31.67 288 LEU A N 1
ATOM 2437 C CA . LEU A 1 288 ? 26.956 14.117 -25.923 1.00 31.67 288 LEU A CA 1
ATOM 2438 C C . LEU A 1 288 ? 28.335 13.853 -26.564 1.00 31.67 288 LEU A C 1
ATOM 2440 O O . LEU A 1 288 ? 28.664 12.677 -26.747 1.00 31.67 288 LEU A O 1
ATOM 2444 N N . PRO A 1 289 ? 29.133 14.883 -26.905 1.00 33.66 289 PRO A N 1
ATOM 2445 C CA . PRO A 1 289 ? 30.440 14.692 -27.533 1.00 33.66 289 PRO A CA 1
ATOM 2446 C C . PRO A 1 289 ? 31.452 14.106 -26.534 1.00 33.66 289 PRO A C 1
ATOM 2448 O O . PRO A 1 289 ? 31.505 14.517 -25.375 1.00 33.66 289 PRO A O 1
ATOM 2451 N N . ALA A 1 290 ? 32.237 13.121 -26.979 1.00 30.02 290 ALA A N 1
ATOM 2452 C CA . ALA A 1 290 ? 33.372 12.578 -26.230 1.00 30.02 290 ALA A CA 1
ATOM 2453 C C . ALA A 1 290 ? 34.576 13.547 -26.301 1.00 30.02 290 ALA A C 1
ATOM 2455 O O . ALA A 1 290 ? 34.724 14.226 -27.319 1.00 30.02 290 ALA A O 1
ATOM 2456 N N . PRO A 1 291 ? 35.438 13.636 -25.269 1.00 29.11 291 PRO A N 1
ATOM 2457 C CA . PRO A 1 291 ? 36.601 14.518 -25.302 1.00 29.11 291 PRO A CA 1
ATOM 2458 C C . PRO A 1 291 ? 37.709 13.950 -26.204 1.00 29.11 291 PRO A C 1
ATOM 2460 O O . PRO A 1 291 ? 38.014 12.758 -26.160 1.00 29.11 291 PRO A O 1
ATOM 2463 N N . LEU A 1 292 ? 38.294 14.829 -27.023 1.00 35.84 292 LEU A N 1
ATOM 2464 C CA . LEU A 1 292 ? 39.453 14.586 -27.884 1.00 35.84 292 LEU A CA 1
ATOM 2465 C C . LEU A 1 292 ? 40.723 14.407 -27.038 1.00 35.84 292 LEU A C 1
ATOM 2467 O O . LEU A 1 292 ? 41.162 15.345 -26.378 1.00 35.84 292 LEU A O 1
ATOM 2471 N N . SER A 1 293 ? 41.363 13.243 -27.129 1.00 28.70 293 SER A N 1
ATOM 2472 C CA . SER A 1 293 ? 42.782 13.080 -26.796 1.00 28.70 293 SER A CA 1
ATOM 2473 C C . SER A 1 293 ? 43.471 12.305 -27.921 1.00 28.70 293 SER A C 1
ATOM 2475 O O . SER A 1 293 ? 43.143 11.147 -28.174 1.00 28.70 293 SER A O 1
ATOM 2477 N N . ARG A 1 294 ? 44.361 13.033 -28.611 1.00 27.73 294 ARG A N 1
ATOM 2478 C CA . ARG A 1 294 ? 45.263 12.677 -29.724 1.00 27.73 294 ARG A CA 1
ATOM 2479 C C . ARG A 1 294 ? 46.264 11.555 -29.377 1.00 27.73 294 ARG A C 1
ATOM 2481 O O . ARG A 1 294 ? 46.266 11.086 -28.247 1.00 27.73 294 ARG A O 1
ATOM 2488 N N . TRP A 1 295 ? 47.125 11.252 -30.363 1.00 22.39 295 TRP A N 1
ATOM 2489 C CA . TRP A 1 295 ? 48.509 10.716 -30.329 1.00 22.39 295 TRP A CA 1
ATOM 2490 C C . TRP A 1 295 ? 48.678 9.319 -30.973 1.00 22.39 295 TRP A C 1
ATOM 2492 O O . TRP A 1 295 ? 47.903 8.422 -30.651 1.00 22.39 295 TRP A O 1
ATOM 2502 N N . PRO A 1 296 ? 49.760 9.060 -31.743 1.00 29.34 296 PRO A N 1
ATOM 2503 C CA . PRO A 1 296 ? 50.347 9.860 -32.831 1.00 29.34 296 PRO A CA 1
ATOM 2504 C C . PRO A 1 296 ? 50.552 9.053 -34.142 1.00 29.34 296 PRO A C 1
ATOM 2506 O O . PRO A 1 296 ? 50.528 7.824 -34.155 1.00 29.34 296 PRO A O 1
ATOM 2509 N N . GLU A 1 297 ? 50.767 9.779 -35.241 1.00 25.41 297 GLU A N 1
ATOM 2510 C CA . GLU A 1 297 ? 51.194 9.284 -36.558 1.00 25.41 297 GLU A CA 1
ATOM 2511 C C . GLU A 1 297 ? 52.596 8.655 -36.520 1.00 25.41 297 GLU A C 1
ATOM 2513 O O . GLU A 1 297 ? 53.508 9.186 -35.888 1.00 25.41 297 GLU A O 1
ATOM 2518 N N . GLN A 1 298 ? 52.785 7.566 -37.269 1.00 26.00 298 GLN A N 1
ATOM 2519 C CA . GLN A 1 298 ? 54.091 7.191 -37.810 1.00 26.00 298 GLN A CA 1
ATOM 2520 C C . GLN A 1 298 ? 53.929 6.800 -39.278 1.00 26.00 298 GLN A C 1
ATOM 2522 O O . GLN A 1 298 ? 53.329 5.781 -39.620 1.00 26.00 298 GLN A O 1
ATOM 2527 N N . GLU A 1 299 ? 54.463 7.664 -40.133 1.00 25.23 299 GLU A N 1
ATOM 2528 C CA . GLU A 1 299 ? 54.651 7.465 -41.561 1.00 25.23 299 GLU A CA 1
ATOM 2529 C C . GLU A 1 299 ? 55.669 6.344 -41.822 1.00 25.23 299 GLU A C 1
ATOM 2531 O O . GLU A 1 299 ? 56.769 6.347 -41.270 1.00 25.23 299 GLU A O 1
ATOM 2536 N N . ARG A 1 300 ? 55.345 5.429 -42.742 1.00 26.14 300 ARG A N 1
ATOM 2537 C CA . ARG A 1 300 ? 56.333 4.865 -43.672 1.00 26.14 300 ARG A CA 1
ATOM 2538 C C . ARG A 1 300 ? 55.713 4.756 -45.058 1.00 26.14 300 ARG A C 1
ATOM 2540 O O . ARG A 1 300 ? 54.800 3.974 -45.303 1.00 26.14 300 ARG A O 1
ATOM 2547 N N . THR A 1 301 ? 56.231 5.597 -45.937 1.00 25.86 301 THR A N 1
ATOM 2548 C CA . THR A 1 301 ? 56.077 5.618 -47.388 1.00 25.86 301 THR A CA 1
ATOM 2549 C C . THR A 1 301 ? 56.766 4.404 -48.029 1.00 25.86 301 THR A C 1
ATOM 2551 O O . THR A 1 301 ? 57.802 3.953 -47.545 1.00 25.86 301 THR A O 1
ATOM 2554 N N . GLY A 1 302 ? 56.216 3.874 -49.133 1.00 24.38 302 GLY A N 1
ATOM 2555 C CA . GLY A 1 302 ? 56.896 2.833 -49.918 1.00 24.38 302 GLY A CA 1
ATOM 2556 C C . GLY A 1 302 ? 56.041 2.047 -50.924 1.00 24.38 302 GLY A C 1
ATOM 2557 O O . GLY A 1 302 ? 55.683 0.914 -50.650 1.00 24.38 302 GLY A O 1
ATOM 2558 N N . TYR A 1 303 ? 55.777 2.665 -52.081 1.00 23.72 303 TYR A N 1
ATOM 2559 C CA . TYR A 1 303 ? 55.607 2.116 -53.446 1.00 23.72 303 TYR A CA 1
ATOM 2560 C C . TYR A 1 303 ? 54.609 0.984 -53.822 1.00 23.72 303 TYR A C 1
ATOM 2562 O O . TYR A 1 303 ? 54.357 0.010 -53.129 1.00 23.72 303 TYR A O 1
ATOM 2570 N N . ARG A 1 304 ? 54.053 1.187 -55.031 1.00 23.66 304 ARG A N 1
ATOM 2571 C CA . ARG A 1 304 ? 52.983 0.489 -55.774 1.00 23.66 304 ARG A CA 1
ATOM 2572 C C . ARG A 1 304 ? 53.238 -0.999 -56.055 1.00 23.66 304 ARG A C 1
ATOM 2574 O O . ARG A 1 304 ? 54.330 -1.325 -56.493 1.00 23.66 304 ARG A O 1
ATOM 2581 N N . VAL A 1 305 ? 52.153 -1.784 -56.125 1.00 24.42 305 VAL A N 1
ATOM 2582 C CA . VAL A 1 305 ? 51.834 -2.650 -57.286 1.00 24.42 305 VAL A CA 1
ATOM 2583 C C . VAL A 1 305 ? 50.316 -2.634 -57.518 1.00 24.42 305 VAL A C 1
ATOM 2585 O O . VAL A 1 305 ? 49.522 -2.781 -56.592 1.00 24.42 305 VAL A O 1
ATOM 2588 N N . ALA A 1 306 ? 49.923 -2.392 -58.767 1.00 24.39 306 ALA A N 1
ATOM 2589 C CA . ALA A 1 306 ? 48.552 -2.430 -59.262 1.00 24.39 306 ALA A CA 1
ATOM 2590 C C . ALA A 1 306 ? 48.113 -3.864 -59.604 1.00 24.39 306 ALA A C 1
ATOM 2592 O O . ALA A 1 306 ? 48.946 -4.644 -60.045 1.00 24.39 306 ALA A O 1
ATOM 2593 N N . GLN A 1 307 ? 46.810 -4.154 -59.480 1.00 24.00 307 GLN A N 1
ATOM 2594 C CA . GLN A 1 307 ? 45.946 -4.932 -60.403 1.00 24.00 307 GLN A CA 1
ATOM 2595 C C . GLN A 1 307 ? 44.574 -5.129 -59.712 1.00 24.00 307 GLN A C 1
ATOM 2597 O O . GLN A 1 307 ? 44.484 -5.746 -58.661 1.00 24.00 307 GLN A O 1
ATOM 2602 N N . ARG A 1 308 ? 43.530 -4.363 -60.071 1.00 22.89 308 ARG A N 1
ATOM 2603 C CA . ARG A 1 308 ? 42.580 -4.553 -61.194 1.00 22.89 308 ARG A CA 1
ATOM 2604 C C . ARG A 1 308 ? 41.638 -5.740 -60.969 1.00 22.89 308 ARG A C 1
ATOM 2606 O O . ARG A 1 308 ? 42.090 -6.837 -61.206 1.00 22.89 308 ARG A O 1
ATOM 2613 N N . TRP A 1 309 ? 40.348 -5.501 -60.679 1.00 24.33 309 TRP A N 1
ATOM 2614 C CA . TRP A 1 309 ? 39.208 -6.272 -61.225 1.00 24.33 309 TRP A CA 1
ATOM 2615 C C . TRP A 1 309 ? 37.946 -5.382 -61.358 1.00 24.33 309 TRP A C 1
ATOM 2617 O O . TRP A 1 309 ? 37.335 -4.962 -60.384 1.00 24.33 309 TRP A O 1
ATOM 2627 N N . HIS A 1 310 ? 37.674 -5.057 -62.627 1.00 24.97 310 HIS A N 1
ATOM 2628 C CA . HIS A 1 310 ? 36.445 -4.711 -63.360 1.00 24.97 310 HIS A CA 1
ATOM 2629 C C . HIS A 1 310 ? 35.324 -3.794 -62.817 1.00 24.97 310 HIS A C 1
ATOM 2631 O O . HIS A 1 310 ? 34.549 -4.123 -61.925 1.00 24.97 310 HIS A O 1
ATOM 2637 N N . ARG A 1 311 ? 35.168 -2.683 -63.564 1.00 25.28 311 ARG A N 1
ATOM 2638 C CA . ARG A 1 311 ? 33.952 -1.882 -63.782 1.00 25.28 311 ARG A CA 1
ATOM 2639 C C . ARG A 1 311 ? 32.858 -2.696 -64.485 1.00 25.28 311 ARG A C 1
ATOM 2641 O O . ARG A 1 311 ? 33.159 -3.456 -65.401 1.00 25.28 311 ARG A O 1
ATOM 2648 N N . GLY A 1 312 ? 31.609 -2.350 -64.189 1.00 24.62 312 GLY A N 1
ATOM 2649 C CA . GLY A 1 312 ? 30.469 -2.504 -65.091 1.00 24.62 312 GLY A CA 1
ATOM 2650 C C . GLY A 1 312 ? 29.452 -1.402 -64.806 1.00 24.62 312 GLY A C 1
ATOM 2651 O O . GLY A 1 312 ? 28.628 -1.543 -63.912 1.00 24.62 312 GLY A O 1
ATOM 2652 N N . GLY A 1 313 ? 29.566 -0.281 -65.517 1.00 25.88 313 GLY A N 1
ATOM 2653 C CA . GLY A 1 313 ? 28.529 0.743 -65.605 1.00 25.88 313 GLY A CA 1
ATOM 2654 C C . GLY A 1 313 ? 27.998 0.781 -67.034 1.00 25.88 313 GLY A C 1
ATOM 2655 O O . GLY A 1 313 ? 28.780 0.644 -67.975 1.00 25.88 313 GLY A O 1
ATOM 2656 N N . SER A 1 314 ? 26.692 0.964 -67.199 1.00 27.67 314 SER A N 1
ATOM 2657 C CA . SER A 1 314 ? 26.075 1.433 -68.445 1.00 27.67 314 SER A CA 1
ATOM 2658 C C . SER A 1 314 ? 24.733 2.083 -68.117 1.00 27.67 314 SER A C 1
ATOM 2660 O O . SER A 1 314 ? 23.907 1.494 -67.425 1.00 27.67 314 SER A O 1
ATOM 2662 N N . ASP A 1 315 ? 24.577 3.303 -68.606 1.00 25.72 315 ASP A N 1
ATOM 2663 C CA . ASP A 1 315 ? 23.385 4.159 -68.596 1.00 25.72 315 ASP A CA 1
ATOM 2664 C C . ASP A 1 315 ? 22.685 4.022 -70.003 1.00 25.72 315 ASP A C 1
ATOM 2666 O O . ASP A 1 315 ? 23.076 3.123 -70.748 1.00 25.72 315 ASP A O 1
ATOM 2670 N N . PRO A 1 316 ? 21.671 4.807 -70.443 1.00 45.59 316 PRO A N 1
ATOM 2671 C CA . PRO A 1 316 ? 20.261 4.381 -70.575 1.00 45.59 316 PRO A CA 1
ATOM 2672 C C . PRO A 1 316 ? 19.603 4.474 -71.995 1.00 45.59 316 PRO A C 1
ATOM 2674 O O . PRO A 1 316 ? 20.158 5.093 -72.896 1.00 45.59 316 PRO A O 1
ATOM 2677 N N . ARG A 1 317 ? 18.334 3.996 -72.107 1.00 25.45 317 ARG A N 1
ATOM 2678 C CA . ARG A 1 317 ? 17.186 4.378 -73.011 1.00 25.45 317 ARG A CA 1
ATOM 2679 C C . ARG A 1 317 ? 16.632 3.343 -74.026 1.00 25.45 317 ARG A C 1
ATOM 2681 O O . ARG A 1 317 ? 17.376 2.588 -74.629 1.00 25.45 317 ARG A O 1
ATOM 2688 N N . ALA A 1 318 ? 15.308 3.485 -74.261 1.00 24.92 318 ALA A N 1
ATOM 2689 C CA . ALA A 1 318 ? 14.360 2.822 -75.193 1.00 24.92 318 ALA A CA 1
ATOM 2690 C C . ALA A 1 318 ? 13.572 1.645 -74.558 1.00 24.92 318 ALA A C 1
ATOM 2692 O O . ALA A 1 318 ? 14.167 0.808 -73.902 1.00 24.92 318 ALA A O 1
ATOM 2693 N N . ALA A 1 319 ? 12.243 1.497 -74.637 1.00 26.80 319 ALA A N 1
ATOM 2694 C CA . ALA A 1 319 ? 11.223 2.083 -75.501 1.00 26.80 319 ALA A CA 1
ATOM 2695 C C . ALA A 1 319 ? 9.822 2.079 -74.830 1.00 26.80 319 ALA A C 1
ATOM 2697 O O . ALA A 1 319 ? 9.631 1.595 -73.716 1.00 26.80 319 ALA A O 1
ATOM 2698 N N . LEU A 1 320 ? 8.881 2.685 -75.553 1.00 28.75 320 LEU A N 1
ATOM 2699 C CA . LEU A 1 320 ? 7.508 3.080 -75.238 1.00 28.75 320 LEU A CA 1
ATOM 2700 C C . LEU A 1 320 ? 6.537 1.973 -74.787 1.00 28.75 320 LEU A C 1
ATOM 2702 O O . LEU A 1 320 ? 6.652 0.805 -75.141 1.00 28.75 320 LEU A O 1
ATOM 2706 N N . ALA A 1 321 ? 5.521 2.430 -74.051 1.00 26.50 321 ALA A N 1
ATOM 2707 C CA . ALA A 1 321 ? 4.335 1.708 -73.607 1.00 26.50 321 ALA A CA 1
ATOM 2708 C C . ALA A 1 321 ? 3.223 1.660 -74.675 1.00 26.50 321 ALA A C 1
ATOM 2710 O O . ALA A 1 321 ? 3.096 2.584 -75.478 1.00 26.50 321 ALA A O 1
ATOM 2711 N N . GLY A 1 322 ? 2.333 0.663 -74.584 1.00 25.38 322 GLY A N 1
ATOM 2712 C CA . GLY A 1 322 ? 1.032 0.677 -75.258 1.00 25.38 322 GLY A CA 1
ATOM 2713 C C . GLY A 1 322 ? 0.107 -0.485 -74.868 1.00 25.38 322 GLY A C 1
ATOM 2714 O O . GLY A 1 322 ? 0.451 -1.642 -75.076 1.00 25.38 322 GLY A O 1
ATOM 2715 N N . SER A 1 323 ? -1.098 -0.141 -74.386 1.00 25.42 323 SER A N 1
ATOM 2716 C CA . SER A 1 323 ? -2.249 -0.988 -73.983 1.00 25.42 323 SER A CA 1
ATOM 2717 C C . SER A 1 323 ? -2.128 -1.687 -72.615 1.00 25.42 323 SER A C 1
ATOM 2719 O O . SER A 1 323 ? -1.104 -2.263 -72.287 1.00 25.42 323 SER A O 1
ATOM 2721 N N . GLY A 1 324 ? -3.101 -1.682 -71.703 1.00 25.38 324 GLY A N 1
ATOM 2722 C CA . GLY A 1 324 ? -4.476 -1.183 -71.668 1.00 25.38 324 GLY A CA 1
ATOM 2723 C C . GLY A 1 324 ? -5.226 -1.981 -70.584 1.00 25.38 324 GLY A C 1
ATOM 2724 O O . GLY A 1 324 ? -5.061 -3.193 -70.515 1.00 25.38 324 GLY A O 1
ATOM 2725 N N . GLY A 1 325 ? -6.029 -1.338 -69.723 1.00 26.75 325 GLY A N 1
ATOM 2726 C CA . GLY A 1 325 ? -6.987 -2.051 -68.851 1.00 26.75 325 GLY A CA 1
ATOM 2727 C C . GLY A 1 325 ? -7.016 -1.635 -67.375 1.00 26.75 325 GLY 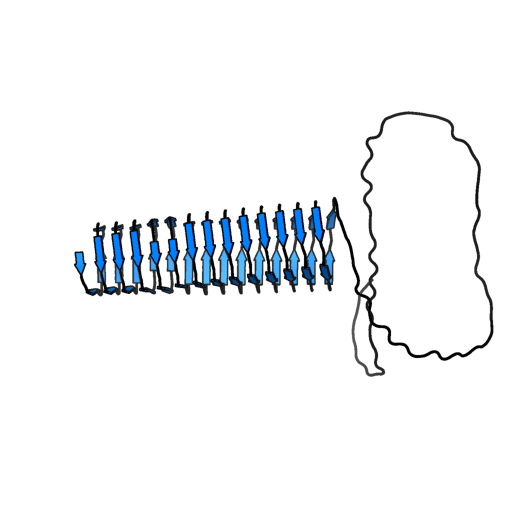A C 1
ATOM 2728 O O . GLY A 1 325 ? -6.165 -2.009 -66.577 1.00 26.75 325 GLY A O 1
ATOM 2729 N N . LYS A 1 326 ? -8.054 -0.874 -67.011 1.00 29.16 326 LYS A N 1
ATOM 2730 C CA . LYS A 1 326 ? -8.388 -0.345 -65.675 1.00 29.16 326 LYS A CA 1
ATOM 2731 C C . LYS A 1 326 ? -8.793 -1.439 -64.664 1.00 29.16 326 LYS A C 1
ATOM 2733 O O . LYS A 1 326 ? -9.566 -2.319 -65.025 1.00 29.16 326 LYS A O 1
ATOM 2738 N N . ARG A 1 327 ? -8.469 -1.246 -63.372 1.00 26.58 327 ARG A N 1
ATOM 2739 C CA . ARG A 1 327 ? -9.422 -1.231 -62.224 1.00 26.58 327 ARG A CA 1
ATOM 2740 C C . ARG A 1 327 ? -8.735 -0.741 -60.934 1.00 26.58 327 ARG A C 1
ATOM 2742 O O . ARG A 1 327 ? -7.570 -1.030 -60.692 1.00 26.58 327 ARG A O 1
ATOM 2749 N N . GLY A 1 328 ? -9.461 0.079 -60.169 1.00 27.42 328 GLY A N 1
ATOM 2750 C CA . GLY A 1 328 ? -8.956 0.974 -59.121 1.00 27.42 328 GLY A CA 1
ATOM 2751 C C . GLY A 1 328 ? -8.311 0.307 -57.902 1.00 27.42 328 GLY A C 1
ATOM 2752 O O . GLY A 1 328 ? -8.779 -0.714 -57.403 1.00 27.42 328 GLY A O 1
ATOM 2753 N N . GLY A 1 329 ? -7.246 0.941 -57.406 1.00 25.41 329 GLY A N 1
ATOM 2754 C CA . GLY A 1 329 ? -6.498 0.530 -56.224 1.00 25.41 329 GLY A CA 1
ATOM 2755 C C . GLY A 1 329 ? -6.795 1.386 -54.991 1.00 25.41 329 GLY A C 1
ATOM 2756 O O . GLY A 1 329 ? -6.596 2.597 -54.988 1.00 25.41 329 GLY A O 1
ATOM 2757 N N . THR A 1 330 ? -7.179 0.727 -53.900 1.00 29.08 330 THR A N 1
ATOM 2758 C CA . THR A 1 330 ? -6.767 1.094 -52.535 1.00 29.08 330 THR A CA 1
ATOM 2759 C C . THR A 1 330 ? -5.303 0.670 -52.335 1.00 29.08 330 THR A C 1
ATOM 2761 O O . THR A 1 330 ? -4.986 -0.470 -52.684 1.00 29.08 330 THR A O 1
ATOM 2764 N N . PRO A 1 331 ? -4.389 1.484 -51.769 1.00 30.11 331 PRO A N 1
ATOM 2765 C CA . PRO A 1 331 ? -2.992 1.070 -51.657 1.00 30.11 331 PRO A CA 1
ATOM 2766 C C . PRO A 1 331 ? -2.790 0.081 -50.491 1.00 30.11 331 PRO A C 1
ATOM 2768 O O . PRO A 1 331 ? -3.225 0.367 -49.369 1.00 30.11 331 PRO A O 1
ATOM 2771 N N . PRO A 1 332 ? -2.094 -1.056 -50.691 1.00 28.59 332 PRO A N 1
ATOM 2772 C CA . PRO A 1 332 ? -1.671 -1.907 -49.592 1.00 28.59 332 PRO A CA 1
ATOM 2773 C C . PRO A 1 332 ? -0.398 -1.355 -48.933 1.00 28.59 332 PRO A C 1
ATOM 2775 O O . PRO A 1 332 ? 0.550 -0.904 -49.576 1.00 28.59 332 PRO A O 1
ATOM 2778 N N . LEU A 1 333 ? -0.399 -1.413 -47.603 1.00 26.27 333 LEU A N 1
ATOM 2779 C CA . LEU A 1 333 ? 0.688 -1.035 -46.705 1.00 26.27 333 LEU A CA 1
ATOM 2780 C C . LEU A 1 333 ? 1.944 -1.883 -46.974 1.00 26.27 333 LEU A C 1
ATOM 2782 O O . LEU A 1 333 ? 1.965 -3.073 -46.660 1.00 26.27 333 LEU A O 1
ATOM 2786 N N . LYS A 1 334 ? 3.013 -1.266 -47.495 1.00 27.06 334 LYS A N 1
ATOM 2787 C CA . LYS A 1 334 ? 4.344 -1.888 -47.570 1.00 27.06 334 LYS A CA 1
ATOM 2788 C C . LYS A 1 334 ? 4.973 -1.956 -46.174 1.00 27.06 334 LYS A C 1
ATOM 2790 O O . LYS A 1 334 ? 5.162 -0.938 -45.508 1.00 27.06 334 LYS A O 1
ATOM 2795 N N . GLY A 1 335 ? 5.280 -3.176 -45.734 1.00 25.16 335 GLY A N 1
ATOM 2796 C CA . GLY A 1 335 ? 6.088 -3.450 -44.550 1.00 25.16 335 GLY A CA 1
ATOM 2797 C C . GLY A 1 335 ? 7.554 -3.097 -44.801 1.00 25.16 335 GLY A C 1
ATOM 2798 O O . GLY A 1 335 ? 8.107 -3.443 -45.839 1.00 25.16 335 GLY A O 1
ATOM 2799 N N . ILE A 1 336 ? 8.172 -2.404 -43.847 1.00 27.00 336 ILE A N 1
ATOM 2800 C CA . ILE A 1 336 ? 9.594 -2.051 -43.874 1.00 27.00 336 ILE A CA 1
ATOM 2801 C C . ILE A 1 336 ? 10.340 -3.022 -42.949 1.00 27.00 336 ILE A C 1
ATOM 2803 O O . ILE A 1 336 ? 10.077 -3.060 -41.744 1.00 27.00 336 ILE A O 1
ATOM 2807 N N . CYS A 1 337 ? 11.266 -3.797 -43.515 1.00 23.33 337 CYS A N 1
ATOM 2808 C CA . CYS A 1 337 ? 12.292 -4.547 -42.790 1.00 23.33 337 CYS A CA 1
ATOM 2809 C C . CYS A 1 337 ? 13.482 -3.621 -42.494 1.00 23.33 337 CYS A C 1
ATOM 2811 O O . CYS A 1 337 ? 13.973 -2.955 -43.398 1.00 23.33 337 CYS A O 1
ATOM 2813 N N . PHE A 1 338 ? 13.976 -3.608 -41.252 1.00 27.38 338 PHE A N 1
ATOM 2814 C CA . PHE A 1 338 ? 15.259 -2.989 -40.904 1.00 27.38 338 PHE A CA 1
ATOM 2815 C C . PHE A 1 338 ? 16.242 -4.060 -40.429 1.00 27.38 338 PHE A C 1
ATOM 2817 O O . PHE A 1 338 ? 15.956 -4.795 -39.481 1.00 27.38 338 PHE A O 1
ATOM 2824 N N . ALA A 1 339 ? 17.400 -4.114 -41.087 1.00 24.97 339 ALA A N 1
ATOM 2825 C CA . ALA A 1 339 ? 18.587 -4.828 -40.639 1.00 24.97 339 ALA A CA 1
ATOM 2826 C C . ALA A 1 339 ? 19.275 -4.047 -39.501 1.00 24.97 339 ALA A C 1
ATOM 2828 O O . ALA A 1 339 ? 19.327 -2.817 -39.525 1.00 24.97 339 ALA A O 1
ATOM 2829 N N . LEU A 1 340 ? 19.799 -4.753 -38.498 1.00 27.17 340 LEU A N 1
ATOM 2830 C CA . LEU A 1 340 ? 20.585 -4.192 -37.394 1.00 27.17 340 LEU A CA 1
ATOM 2831 C C . LEU A 1 340 ? 21.971 -4.844 -37.406 1.00 27.17 340 LEU A C 1
ATOM 2833 O O . LEU A 1 340 ? 22.083 -6.033 -37.122 1.00 27.17 340 LEU A O 1
ATOM 2837 N N . ASN A 1 341 ? 23.010 -4.058 -37.696 1.00 24.94 341 ASN A N 1
ATOM 2838 C CA . ASN A 1 341 ? 24.408 -4.462 -37.521 1.00 24.94 341 ASN A CA 1
ATOM 2839 C C . ASN A 1 341 ? 24.816 -4.385 -36.038 1.00 24.94 341 ASN A C 1
ATOM 2841 O O . ASN A 1 341 ? 24.469 -3.435 -35.331 1.00 24.94 341 ASN A O 1
ATOM 2845 N N . TRP A 1 342 ? 25.582 -5.375 -35.577 1.00 24.89 342 TRP A N 1
ATOM 2846 C CA . TRP A 1 342 ? 26.228 -5.423 -34.261 1.00 24.89 342 TRP A CA 1
ATOM 2847 C C . TRP A 1 342 ? 27.751 -5.415 -34.434 1.00 24.89 342 TRP A C 1
ATOM 2849 O O . TRP A 1 342 ? 28.284 -6.262 -35.141 1.00 24.89 342 TRP A O 1
ATOM 2859 N N . CYS A 1 343 ? 28.444 -4.526 -33.718 1.00 23.22 343 CYS A N 1
ATOM 2860 C CA . CYS A 1 343 ? 29.886 -4.610 -33.465 1.00 23.22 343 CYS A CA 1
ATOM 2861 C C . CYS A 1 343 ? 30.118 -4.766 -31.954 1.00 23.22 343 CYS A C 1
ATOM 2863 O O . CYS A 1 343 ? 29.652 -3.942 -31.166 1.00 23.22 343 CYS A O 1
ATOM 2865 N N . LEU A 1 344 ? 30.853 -5.803 -31.546 1.00 28.20 344 LEU A N 1
ATOM 2866 C CA . LEU A 1 344 ? 31.426 -5.952 -30.203 1.00 28.20 344 LEU A CA 1
ATOM 2867 C C . LEU A 1 344 ? 32.952 -5.844 -30.320 1.00 28.20 344 LEU A C 1
ATOM 2869 O O . LEU A 1 344 ? 33.572 -6.656 -30.999 1.00 28.20 344 LEU A O 1
ATOM 2873 N N . GLY A 1 345 ? 33.549 -4.856 -29.651 1.00 25.42 345 GLY A N 1
ATOM 2874 C CA . GLY A 1 345 ? 35.001 -4.738 -29.490 1.00 25.42 345 GLY A CA 1
ATOM 2875 C C . GLY A 1 345 ? 35.547 -5.628 -28.361 1.00 25.42 345 GLY A C 1
ATOM 2876 O O . GLY A 1 345 ? 34.873 -5.840 -27.351 1.00 25.42 345 GLY A O 1
ATOM 2877 N N . ARG A 1 346 ? 36.786 -6.113 -28.516 1.00 24.88 346 ARG A N 1
ATOM 2878 C CA . ARG A 1 346 ? 37.648 -6.671 -27.449 1.00 24.88 346 ARG A CA 1
ATOM 2879 C C . ARG A 1 346 ? 38.819 -5.713 -27.174 1.00 24.88 346 ARG A C 1
ATOM 2881 O O . ARG A 1 346 ? 39.266 -5.072 -28.121 1.00 24.88 346 ARG A O 1
ATOM 2888 N N . PRO A 1 347 ? 39.408 -5.719 -25.961 1.00 28.22 347 PRO A N 1
ATOM 2889 C CA . PRO A 1 347 ? 40.809 -5.337 -25.788 1.00 28.22 347 PRO A CA 1
ATOM 2890 C C . PRO A 1 347 ? 41.697 -6.462 -25.202 1.00 28.22 347 PRO A C 1
ATOM 2892 O O . PRO A 1 347 ? 41.385 -7.050 -24.170 1.00 28.22 347 PRO A O 1
ATOM 2895 N N . LEU A 1 348 ? 42.781 -6.729 -25.946 1.00 27.62 348 LEU A N 1
ATOM 2896 C CA . LEU A 1 348 ? 44.191 -7.063 -25.631 1.00 27.62 348 LEU A CA 1
ATOM 2897 C C . LEU A 1 348 ? 44.599 -7.719 -24.288 1.00 27.62 348 LEU A C 1
ATOM 2899 O O . LEU A 1 348 ? 44.528 -7.082 -23.242 1.00 27.62 348 LEU A O 1
ATOM 2903 N N . ARG A 1 349 ? 45.274 -8.882 -24.355 1.00 24.41 349 ARG A N 1
ATOM 2904 C CA . ARG A 1 349 ? 46.752 -9.024 -24.247 1.00 24.41 349 ARG A CA 1
ATOM 2905 C C . ARG A 1 349 ? 47.197 -10.476 -24.518 1.00 24.41 349 ARG A C 1
ATOM 2907 O O . ARG A 1 349 ? 46.397 -11.401 -24.468 1.00 24.41 349 ARG A O 1
ATOM 2914 N N . SER A 1 350 ? 48.458 -10.597 -24.909 1.00 25.06 350 SER A N 1
ATOM 2915 C CA . SER A 1 350 ? 49.172 -11.689 -25.578 1.00 25.06 350 SER A CA 1
ATOM 2916 C C . SER A 1 350 ? 49.310 -13.030 -24.838 1.00 25.06 350 SER A C 1
ATOM 2918 O O . SER A 1 350 ? 49.517 -13.055 -23.632 1.00 25.06 350 SER A O 1
ATOM 2920 N N . ALA A 1 351 ? 49.357 -14.079 -25.671 1.00 26.58 351 ALA A N 1
ATOM 2921 C CA . ALA A 1 351 ? 50.157 -15.311 -25.610 1.00 26.58 351 ALA A CA 1
ATOM 2922 C C . ALA A 1 351 ? 49.887 -16.386 -24.529 1.00 26.58 351 ALA A C 1
ATOM 2924 O O . ALA A 1 351 ? 50.257 -16.257 -23.372 1.00 26.58 351 ALA A O 1
ATOM 2925 N N . ASN A 1 352 ? 49.348 -17.499 -25.051 1.00 25.66 352 ASN A N 1
ATOM 2926 C CA . ASN A 1 352 ? 49.631 -18.919 -24.790 1.00 25.66 352 ASN A CA 1
ATOM 2927 C C . ASN A 1 352 ? 49.511 -19.486 -23.365 1.00 25.66 352 ASN A C 1
ATOM 2929 O O . ASN A 1 352 ? 50.396 -19.316 -22.541 1.00 25.66 352 ASN A O 1
ATOM 2933 N N . ALA A 1 353 ? 48.501 -20.339 -23.159 1.00 25.17 353 ALA A N 1
ATOM 2934 C CA . ALA A 1 353 ? 48.690 -21.798 -23.166 1.00 25.17 353 ALA A CA 1
ATOM 2935 C C . ALA A 1 353 ? 47.347 -22.529 -22.950 1.00 25.17 353 ALA A C 1
ATOM 2937 O O . ALA A 1 353 ? 46.686 -22.375 -21.928 1.00 25.17 353 ALA A O 1
ATOM 2938 N N . THR A 1 354 ? 46.952 -23.276 -23.985 1.00 24.94 354 THR A N 1
ATOM 2939 C CA . THR A 1 354 ? 46.343 -24.621 -23.962 1.00 24.94 354 THR A CA 1
ATOM 2940 C C . THR A 1 354 ? 45.451 -25.024 -22.779 1.00 24.94 354 THR A C 1
ATOM 2942 O O . THR A 1 354 ? 45.938 -25.322 -21.695 1.00 24.94 354 THR A O 1
ATOM 2945 N N . ALA A 1 355 ? 44.160 -25.229 -23.046 1.00 22.89 355 ALA A N 1
ATOM 2946 C CA . ALA A 1 355 ? 43.617 -26.565 -23.330 1.00 22.89 355 ALA A CA 1
ATOM 2947 C C . ALA A 1 355 ? 42.086 -26.493 -23.492 1.00 22.89 355 ALA A C 1
ATOM 2949 O O . ALA A 1 355 ? 41.382 -26.050 -22.591 1.00 22.89 355 ALA A O 1
ATOM 2950 N N . THR A 1 356 ? 41.632 -26.896 -24.686 1.00 24.33 356 THR A N 1
ATOM 2951 C CA . THR A 1 356 ? 40.462 -27.752 -24.987 1.00 24.33 356 THR A CA 1
ATOM 2952 C C . THR A 1 356 ? 39.186 -27.567 -24.146 1.00 24.33 356 THR A C 1
ATOM 2954 O O . THR A 1 356 ? 39.196 -27.689 -22.933 1.00 24.33 356 THR A O 1
ATOM 2957 N N . ALA A 1 357 ? 37.994 -27.418 -24.704 1.00 23.22 357 ALA A N 1
ATOM 2958 C CA . ALA A 1 357 ? 37.499 -27.840 -26.000 1.00 23.22 357 ALA A CA 1
ATOM 2959 C C . ALA A 1 357 ? 36.164 -27.138 -26.254 1.00 23.22 357 ALA A C 1
ATOM 2961 O O . ALA A 1 357 ? 35.512 -26.714 -25.303 1.00 23.22 357 ALA A O 1
ATOM 2962 N N . MET A 1 358 ? 35.767 -27.164 -27.528 1.00 25.23 358 MET A N 1
ATOM 2963 C CA . MET A 1 358 ? 34.382 -27.296 -27.976 1.00 25.23 358 MET A CA 1
ATOM 2964 C C . MET A 1 358 ? 33.418 -26.188 -27.526 1.00 25.23 358 MET A C 1
ATOM 2966 O O . MET A 1 358 ? 33.167 -25.923 -26.364 1.00 25.23 358 MET A O 1
ATOM 2970 N N . GLU A 1 359 ? 32.701 -25.520 -28.397 1.00 26.61 359 GLU A N 1
ATOM 2971 C CA . GLU A 1 359 ? 32.389 -25.737 -29.793 1.00 26.61 359 GLU A CA 1
ATOM 2972 C C . GLU A 1 359 ? 31.332 -24.654 -30.051 1.00 26.61 359 GLU A C 1
ATOM 2974 O O . GLU A 1 359 ? 30.605 -24.253 -29.140 1.00 26.61 359 GLU A O 1
ATOM 2979 N N . ILE A 1 360 ? 31.195 -24.251 -31.311 1.00 28.77 360 ILE A N 1
ATOM 2980 C CA . ILE A 1 360 ? 29.867 -24.082 -31.907 1.00 28.77 360 ILE A CA 1
ATOM 2981 C C . ILE A 1 360 ? 29.004 -23.004 -31.226 1.00 28.77 360 ILE A C 1
ATOM 2983 O O . ILE A 1 360 ? 28.248 -23.231 -30.286 1.00 28.77 360 ILE A O 1
ATOM 2987 N N . ARG A 1 361 ? 28.931 -21.834 -31.851 1.00 25.56 361 ARG A N 1
ATOM 2988 C CA . ARG A 1 361 ? 28.039 -21.656 -33.006 1.00 25.56 361 ARG A CA 1
ATOM 2989 C C . ARG A 1 361 ? 27.852 -20.182 -33.294 1.00 25.56 361 ARG A C 1
ATOM 2991 O O . ARG A 1 361 ? 27.581 -19.384 -32.398 1.00 25.56 361 ARG A O 1
ATOM 2998 N N . GLY A 1 362 ? 27.777 -19.935 -34.588 1.00 29.92 362 GLY A N 1
ATOM 2999 C CA . GLY A 1 362 ? 26.989 -18.863 -35.155 1.00 29.92 362 GLY A CA 1
ATOM 3000 C C . GLY A 1 362 ? 27.845 -17.666 -35.539 1.00 29.92 362 GLY A C 1
ATOM 3001 O O . GLY A 1 362 ? 28.725 -17.252 -34.793 1.00 29.92 362 GLY A O 1
ATOM 3002 N N . LEU A 1 363 ? 27.586 -17.074 -36.692 1.00 31.61 363 LEU A N 1
ATOM 3003 C CA . LEU A 1 363 ? 26.262 -17.000 -37.316 1.00 31.61 363 LEU A CA 1
ATOM 3004 C C . LEU A 1 363 ? 26.189 -17.666 -38.681 1.00 31.61 363 LEU A C 1
ATOM 3006 O O . LEU A 1 363 ? 27.135 -17.475 -39.469 1.00 31.61 363 LEU A O 1
#

Solvent-accessible surface area (backbone atoms only — not comparable to full-atom values): 19106 Å² total; per-residue (Å²): 98,81,46,67,68,47,77,46,65,73,46,79,45,67,71,45,80,45,66,54,42,41,33,49,34,38,39,38,45,36,39,42,35,47,35,38,41,38,44,36,39,40,35,47,35,38,39,39,50,33,38,42,36,48,35,40,40,38,50,34,39,42,37,44,37,39,41,37,32,42,37,41,37,45,36,40,37,40,32,43,38,40,39,45,37,39,38,42,40,43,38,41,40,44,36,38,41,41,41,44,40,40,39,44,37,40,39,40,46,38,40,40,38,46,37,42,40,39,48,37,40,41,38,46,37,40,41,38,46,38,39,40,39,44,37,41,40,40,43,36,40,40,39,45,38,39,40,40,44,37,41,40,38,45,38,41,40,40,42,37,40,41,40,45,37,42,40,38,45,37,38,41,39,43,38,38,41,40,43,38,38,40,40,44,37,39,40,40,42,38,40,40,40,44,38,40,38,40,43,36,39,39,39,42,37,40,39,39,43,36,38,42,38,43,36,41,41,39,46,37,39,41,37,46,38,39,40,40,42,38,39,39,40,42,37,41,39,41,43,38,39,39,41,40,37,40,37,42,42,37,38,40,37,44,38,39,39,41,44,39,50,41,58,63,42,77,47,77,73,43,78,48,76,73,43,79,48,79,74,54,81,61,82,65,90,80,82,79,85,79,86,88,76,88,86,82,90,80,91,80,87,82,86,87,83,90,84,89,86,82,89,89,84,85,86,92,88,88,82,87,88,83,89,86,85,90,81,91,79,82,86,79,86,80,82,82,86,81,90,82,90,85,87,84,89,85,84,90,84,84,82,87,80,91,79,88,75,88,72,89,82,84,134

Nearest PDB structures (foldseek):
  2w7z-assembly1_A  TM=3.692E-01  e=4.250E+00  Enterococcus faecalis
  8c50-assembly1_A  TM=2.086E-01  e=9.608E+00  Pontibacter korlensis